Protein AF-A0A7S1YZE6-F1 (afdb_monomer)

InterPro domains:
  IPR002455 GPCR family 3, GABA-B receptor [PTHR10519] (31-215)
  IPR017978 GPCR family 3, C-terminal [PF00003] (74-213)
  IPR017978 GPCR family 3, C-terminal [PS50259] (141-210)

pLDDT: mean 80.58, std 13.12, range [42.47, 96.81]

Nearest PDB structures (foldseek):
  8ieq-assembly1_A  TM=9.133E-01  e=4.809E-05  Homo sapiens
  8ieq-assembly1_C  TM=8.800E-01  e=3.661E-05  Homo sapiens
  7ewl-assembly1_A  TM=5.871E-01  e=1.008E-02  Homo sapiens
  9dqj-assembly1_A  TM=5.306E-01  e=7.179E-02  Homo sapiens
  4py0-assembly1_A  TM=6.080E-01  e=6.718E-01  Homo sapiens

Solvent-accessible surface area (backbone atoms only — not comparable to full-atom values): 13036 Å² total; per-residue (Å²): 84,70,50,78,58,48,98,86,64,55,66,51,79,48,87,75,86,70,57,49,79,51,70,49,63,48,97,82,74,53,69,79,46,77,45,76,47,71,59,98,65,83,70,69,59,43,100,85,73,40,67,60,82,78,78,77,79,75,80,79,79,79,79,74,88,67,80,57,64,70,58,53,52,50,53,50,51,52,26,52,51,47,34,52,50,27,49,51,53,46,50,54,52,58,74,42,51,82,39,73,66,46,58,70,70,38,60,70,45,52,48,36,38,32,51,10,52,34,31,37,29,52,17,52,59,35,62,66,62,60,83,94,57,57,63,75,58,48,22,51,23,54,49,49,20,58,51,29,36,53,50,14,48,48,41,34,50,36,32,51,49,43,50,51,52,52,53,52,52,51,54,56,23,58,79,64,74,43,93,78,77,87,56,74,67,60,48,50,49,52,38,50,54,53,46,51,52,51,50,51,53,53,52,53,45,50,72,76,58,61,73,66,75,69,89,79,60,80,82,79,78,117

Organism: Trieres chinensis (NCBI:txid1514140)

Mean predicted aligned error: 14.15 Å

Structure (mmCIF, N/CA/C/O backbone):
data_AF-A0A7S1YZE6-F1
#
_entry.id   AF-A0A7S1YZE6-F1
#
loop_
_atom_site.group_PDB
_atom_site.id
_atom_site.type_symbol
_atom_site.label_atom_id
_atom_site.label_alt_id
_atom_site.label_comp_id
_atom_site.label_asym_id
_atom_site.label_entity_id
_atom_site.label_seq_id
_atom_site.pdbx_PDB_ins_code
_atom_site.Cartn_x
_atom_site.Cartn_y
_atom_site.Cartn_z
_atom_site.occupancy
_atom_site.B_iso_or_equiv
_atom_site.auth_seq_id
_atom_site.auth_comp_id
_atom_site.auth_asym_id
_atom_site.auth_atom_id
_atom_site.pdbx_PDB_model_num
ATOM 1 N N . VAL A 1 1 ? 17.050 0.935 -62.474 1.00 57.84 1 VAL A N 1
ATOM 2 C CA . VAL A 1 1 ? 17.332 2.297 -61.961 1.00 57.84 1 VAL A CA 1
ATOM 3 C C . VAL A 1 1 ? 16.103 3.165 -62.190 1.00 57.84 1 VAL A C 1
ATOM 5 O O . VAL A 1 1 ? 15.480 3.031 -63.240 1.00 57.84 1 VAL A O 1
ATOM 8 N N . ALA A 1 2 ? 15.723 3.998 -61.222 1.00 55.59 2 ALA A N 1
ATOM 9 C CA . ALA A 1 2 ? 14.687 5.015 -61.407 1.00 55.59 2 ALA A CA 1
ATOM 10 C C . ALA A 1 2 ? 15.357 6.356 -61.745 1.00 55.59 2 ALA A C 1
ATOM 12 O O . ALA A 1 2 ? 16.397 6.670 -61.166 1.00 55.59 2 ALA A O 1
ATOM 13 N N . THR A 1 3 ? 14.809 7.131 -62.679 1.00 60.16 3 THR A N 1
ATOM 14 C CA . THR A 1 3 ? 15.289 8.503 -62.921 1.00 60.16 3 THR A CA 1
ATOM 15 C C . TH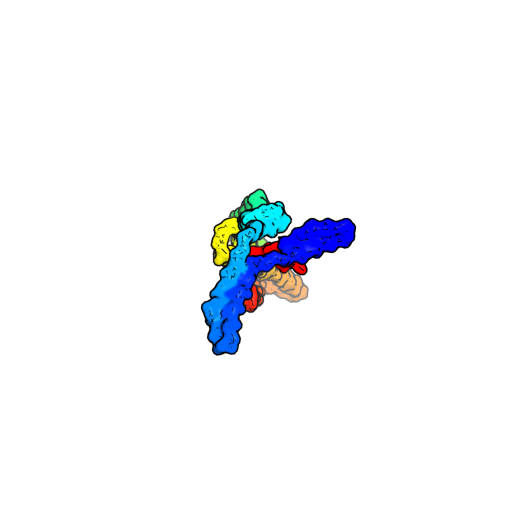R A 1 3 ? 14.829 9.440 -61.804 1.00 60.16 3 THR A C 1
ATOM 17 O O . THR A 1 3 ? 13.873 9.136 -61.088 1.00 60.16 3 THR A O 1
ATOM 20 N N . GLN A 1 4 ? 15.455 10.616 -61.682 1.00 60.69 4 GLN A N 1
ATOM 21 C CA . GLN A 1 4 ? 14.827 11.715 -60.941 1.00 60.69 4 GLN A CA 1
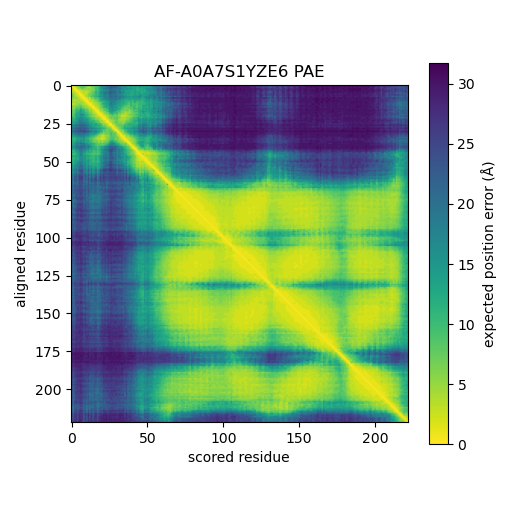ATOM 22 C C . GLN A 1 4 ? 13.442 12.040 -61.548 1.00 60.69 4 GLN A C 1
ATOM 24 O O . GLN A 1 4 ? 13.228 11.753 -62.735 1.00 60.69 4 GLN A O 1
ATOM 29 N N . PRO A 1 5 ? 12.497 12.587 -60.757 1.00 64.69 5 PRO A N 1
ATOM 30 C CA . PRO A 1 5 ? 11.187 12.972 -61.266 1.00 64.69 5 PRO A CA 1
ATOM 31 C C . PRO A 1 5 ? 11.312 14.054 -62.340 1.00 64.69 5 PRO A C 1
ATOM 33 O O . PRO A 1 5 ? 12.115 14.978 -62.197 1.00 64.69 5 PRO A O 1
ATOM 36 N N . ASP A 1 6 ? 10.494 13.961 -63.385 1.00 70.19 6 ASP A N 1
ATOM 37 C CA . ASP A 1 6 ? 10.300 15.071 -64.321 1.00 70.19 6 ASP A CA 1
ATOM 38 C C . ASP A 1 6 ? 9.565 16.239 -63.625 1.00 70.19 6 ASP A C 1
ATOM 40 O O . ASP A 1 6 ? 9.029 16.110 -62.523 1.00 70.19 6 ASP A O 1
ATOM 44 N N . THR A 1 7 ? 9.482 17.376 -64.303 1.00 71.00 7 THR A N 1
ATOM 45 C CA . THR A 1 7 ? 8.661 18.547 -63.970 1.00 71.00 7 THR A CA 1
ATOM 46 C C . THR A 1 7 ? 7.178 18.232 -63.716 1.00 71.00 7 THR A C 1
ATOM 48 O O . THR A 1 7 ? 6.540 18.940 -62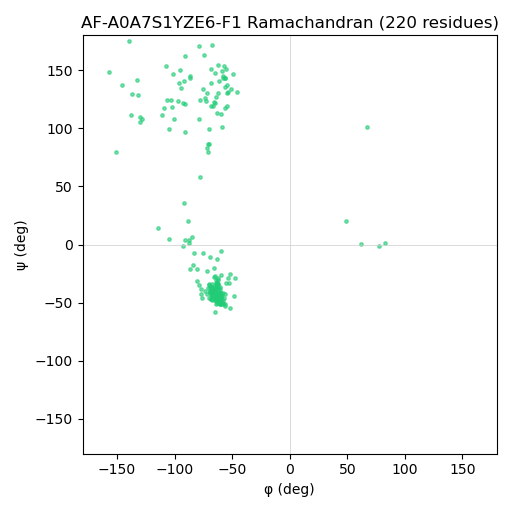.940 1.00 71.00 7 THR A O 1
ATOM 51 N N . GLU A 1 8 ? 6.641 17.144 -64.281 1.00 74.38 8 GLU A N 1
ATOM 52 C CA . GLU A 1 8 ? 5.289 16.623 -63.996 1.00 74.38 8 GLU A CA 1
ATOM 53 C C . GLU A 1 8 ? 5.230 15.648 -62.795 1.00 74.38 8 GLU A C 1
ATOM 55 O O . GLU A 1 8 ? 4.192 15.053 -62.512 1.00 74.38 8 GLU A O 1
ATOM 60 N N . GLY A 1 9 ? 6.342 15.435 -62.086 1.00 68.81 9 GLY A N 1
ATOM 61 C CA . GLY A 1 9 ? 6.442 14.550 -60.919 1.00 68.81 9 GLY A CA 1
ATOM 62 C C . GLY A 1 9 ? 6.517 13.049 -61.233 1.00 68.81 9 GLY A C 1
ATOM 63 O O . GLY A 1 9 ? 6.657 12.241 -60.314 1.00 68.81 9 GLY A O 1
ATOM 64 N N . MET A 1 10 ? 6.456 12.647 -62.506 1.00 56.81 10 MET A N 1
ATOM 65 C CA . MET A 1 10 ? 6.549 11.238 -62.897 1.00 56.81 10 MET A CA 1
ATOM 66 C C . MET A 1 10 ? 7.984 10.701 -62.815 1.00 56.81 10 MET A C 1
ATOM 68 O O . MET A 1 10 ? 8.932 11.312 -63.306 1.00 56.81 10 MET A O 1
ATOM 72 N N . VAL A 1 11 ? 8.127 9.510 -62.225 1.00 64.62 11 VAL A N 1
ATOM 73 C CA . VAL A 1 11 ? 9.390 8.767 -62.093 1.00 64.62 11 VAL A CA 1
ATOM 74 C C . VAL A 1 11 ? 9.420 7.634 -63.114 1.00 64.62 11 VAL A C 1
ATOM 76 O O . VAL A 1 11 ? 8.523 6.788 -63.134 1.00 64.62 11 VAL A O 1
ATOM 79 N N . ARG A 1 12 ? 10.459 7.586 -63.957 1.00 64.81 12 ARG A N 1
ATOM 80 C CA . ARG A 1 12 ? 10.597 6.557 -64.994 1.00 64.81 12 ARG A CA 1
ATOM 81 C C . ARG A 1 12 ? 11.509 5.431 -64.514 1.00 64.81 12 ARG A C 1
ATOM 83 O O . ARG A 1 12 ? 12.665 5.656 -64.156 1.00 64.81 12 ARG A O 1
ATOM 90 N N . PHE A 1 13 ? 10.998 4.204 -64.538 1.00 59.53 13 PHE A N 1
ATOM 91 C CA . PHE A 1 13 ? 11.754 3.007 -64.175 1.00 59.53 13 PHE A CA 1
ATOM 92 C C . PHE A 1 13 ? 12.386 2.385 -65.422 1.00 59.53 13 PHE A C 1
ATOM 94 O O . PHE A 1 13 ? 11.681 2.015 -66.357 1.00 59.53 13 PHE A O 1
ATOM 101 N N . SER A 1 14 ? 13.713 2.255 -65.419 1.00 60.06 14 SER A N 1
ATOM 102 C CA . SER A 1 14 ? 14.466 1.517 -66.434 1.00 60.06 14 SER A CA 1
ATOM 103 C C . SER A 1 14 ? 15.032 0.234 -65.824 1.00 60.06 14 SER A C 1
ATOM 105 O O . SER A 1 14 ? 15.825 0.280 -64.871 1.00 60.06 14 SER A O 1
ATOM 107 N N . SER A 1 15 ? 14.596 -0.915 -66.339 1.00 59.72 15 SER A N 1
ATOM 108 C CA . SER A 1 15 ? 15.172 -2.230 -66.053 1.00 59.72 15 SER A CA 1
ATOM 109 C C . SER A 1 15 ? 16.330 -2.515 -67.009 1.00 59.72 15 SER A C 1
ATOM 111 O O . SER A 1 15 ? 16.305 -2.137 -68.176 1.00 59.72 15 SER A O 1
ATOM 113 N N . VAL A 1 16 ? 17.365 -3.178 -66.498 1.00 60.31 16 VAL A N 1
ATOM 114 C CA . VAL A 1 16 ? 18.607 -3.457 -67.226 1.00 60.31 16 VAL A CA 1
ATOM 115 C C . VAL A 1 16 ? 18.892 -4.946 -67.053 1.00 60.31 16 VAL A C 1
ATOM 117 O O . VAL A 1 16 ? 19.248 -5.375 -65.960 1.00 60.31 16 VAL A O 1
ATOM 120 N N . GLU A 1 17 ? 18.664 -5.739 -68.102 1.00 61.22 17 GLU A N 1
ATOM 121 C CA . GLU A 1 17 ? 18.779 -7.209 -68.080 1.00 61.22 17 GLU A CA 1
ATOM 122 C C . GLU A 1 17 ? 20.164 -7.659 -67.585 1.00 61.22 17 GLU A C 1
ATOM 124 O O . GLU A 1 17 ? 21.177 -7.298 -68.171 1.00 61.22 17 GLU A O 1
ATOM 129 N N . THR A 1 18 ? 20.254 -8.410 -66.489 1.00 61.09 18 THR A N 1
ATOM 130 C CA . THR A 1 18 ? 21.559 -8.728 -65.875 1.00 61.09 18 THR A CA 1
ATOM 131 C C . THR A 1 18 ? 22.275 -9.925 -66.505 1.00 61.09 18 THR A C 1
ATOM 133 O O . THR A 1 18 ? 23.482 -10.069 -66.326 1.00 61.09 18 THR A O 1
ATOM 136 N N . ALA A 1 19 ? 21.564 -10.764 -67.259 1.00 61.56 19 ALA A N 1
ATOM 137 C CA . ALA A 1 19 ? 22.130 -11.832 -68.079 1.00 61.56 19 ALA A CA 1
ATOM 138 C C . ALA A 1 19 ? 21.162 -12.200 -69.210 1.00 61.56 19 ALA A C 1
ATOM 140 O O . ALA A 1 19 ? 19.944 -12.152 -69.020 1.00 61.56 19 ALA A O 1
ATOM 141 N N . SER A 1 20 ? 21.698 -12.628 -70.352 1.00 65.88 20 SER A N 1
ATOM 142 C CA . SER A 1 20 ? 20.931 -13.247 -71.437 1.00 65.88 20 SER A CA 1
ATOM 143 C C . SER A 1 20 ? 21.221 -14.751 -71.516 1.00 65.88 20 SER A C 1
ATOM 145 O O . SER A 1 20 ? 22.274 -15.230 -71.082 1.00 65.88 20 SER A O 1
ATOM 147 N N . PHE A 1 21 ? 20.265 -15.521 -72.039 1.00 63.84 21 PHE A N 1
ATOM 148 C CA . PHE A 1 21 ? 20.415 -16.960 -72.258 1.00 63.84 21 PHE A CA 1
ATOM 149 C C . PHE A 1 21 ? 20.468 -17.254 -73.753 1.00 63.84 21 PHE A C 1
ATOM 151 O O . PHE A 1 21 ? 19.458 -17.128 -74.444 1.00 63.84 21 PHE A O 1
ATOM 158 N N . GLU A 1 22 ? 21.631 -17.677 -74.241 1.00 70.12 22 GLU A N 1
ATOM 159 C CA . GLU A 1 22 ? 21.801 -18.088 -75.630 1.00 70.12 22 GLU A CA 1
ATOM 160 C C . GLU A 1 22 ? 21.826 -19.620 -75.715 1.00 70.12 22 GLU A C 1
ATOM 162 O O . GLU A 1 22 ? 22.668 -20.298 -75.115 1.00 70.12 22 GLU A O 1
ATOM 167 N N . GLY A 1 23 ? 20.849 -20.177 -76.431 1.00 65.62 23 GLY A N 1
ATOM 168 C CA . GLY A 1 23 ? 20.669 -21.614 -76.611 1.00 65.62 23 GLY A CA 1
ATOM 169 C C . GLY A 1 23 ? 20.545 -21.952 -78.088 1.00 65.62 23 GLY A C 1
ATOM 170 O O . GLY A 1 23 ? 19.516 -21.670 -78.698 1.00 65.62 23 GLY A O 1
ATOM 171 N N . TYR A 1 24 ? 21.579 -22.575 -78.651 1.00 60.88 24 TYR A N 1
ATOM 172 C CA . TYR A 1 24 ? 21.583 -23.023 -80.040 1.00 60.88 24 TYR A CA 1
ATOM 173 C C . TYR A 1 24 ? 21.143 -24.490 -80.130 1.00 60.88 24 TYR A C 1
ATOM 175 O O . TYR A 1 24 ? 21.575 -25.343 -79.346 1.00 60.88 24 TYR A O 1
ATOM 183 N N . VAL A 1 25 ? 20.252 -24.773 -81.080 1.00 63.94 25 VAL A N 1
ATOM 184 C CA . VAL A 1 25 ? 19.672 -26.098 -81.313 1.00 63.94 25 VAL A CA 1
ATOM 185 C C . VAL A 1 25 ? 19.810 -26.426 -82.792 1.00 63.94 25 VAL A C 1
ATOM 187 O O . VAL A 1 25 ? 19.136 -25.827 -83.629 1.00 63.94 25 VAL A O 1
ATOM 190 N N . ASP A 1 26 ? 20.677 -27.386 -83.105 1.00 59.16 26 ASP A N 1
ATOM 191 C CA . ASP A 1 26 ? 20.821 -27.910 -84.461 1.00 59.16 26 ASP A CA 1
ATOM 192 C C . ASP A 1 26 ? 19.522 -28.573 -84.948 1.00 59.16 26 ASP A C 1
ATOM 194 O O . ASP A 1 26 ? 18.739 -29.114 -84.162 1.00 59.16 26 ASP A O 1
ATOM 198 N N . GLY A 1 27 ? 19.324 -28.620 -86.271 1.00 61.88 27 GLY A N 1
ATOM 199 C CA . GLY A 1 27 ? 18.126 -29.188 -86.919 1.00 61.88 27 GLY A CA 1
ATOM 200 C C . GLY A 1 27 ? 17.839 -30.673 -86.624 1.00 61.88 27 GLY A C 1
ATOM 201 O O . GLY A 1 27 ? 16.793 -31.185 -87.007 1.00 61.88 27 GLY A O 1
ATOM 202 N N . ASN A 1 28 ? 18.738 -31.347 -85.905 1.00 66.31 28 ASN A N 1
ATOM 203 C CA . ASN A 1 28 ? 18.592 -32.690 -85.340 1.00 66.31 28 ASN A CA 1
ATOM 204 C C . ASN A 1 28 ? 17.872 -32.706 -83.963 1.00 66.31 28 ASN A C 1
ATOM 206 O O . ASN A 1 28 ? 17.835 -33.733 -83.294 1.00 66.31 28 ASN A O 1
ATOM 210 N N . GLN A 1 29 ? 17.353 -31.564 -83.487 1.00 59.66 29 GLN A N 1
ATOM 211 C CA . GLN A 1 29 ? 16.743 -31.358 -82.155 1.00 59.66 29 GLN A CA 1
ATOM 212 C C . GLN A 1 29 ? 17.683 -31.583 -80.949 1.00 59.66 29 GLN A C 1
ATOM 214 O O . GLN A 1 29 ? 17.296 -31.378 -79.797 1.00 59.66 29 GLN A O 1
ATOM 219 N N . THR A 1 30 ? 18.947 -31.932 -81.185 1.00 59.94 30 THR A N 1
ATOM 220 C CA . THR A 1 30 ? 19.997 -32.003 -80.166 1.00 59.94 30 THR A CA 1
ATOM 221 C C . THR A 1 30 ? 20.521 -30.603 -79.847 1.00 59.94 30 THR A C 1
ATOM 223 O O . THR A 1 30 ? 21.233 -30.010 -80.652 1.00 59.94 30 THR A O 1
ATOM 226 N N . ALA A 1 31 ? 20.181 -30.074 -78.668 1.00 57.84 31 ALA A N 1
ATOM 227 C CA . ALA A 1 31 ? 20.667 -28.777 -78.190 1.00 57.84 31 ALA A CA 1
ATOM 228 C C . ALA A 1 31 ? 22.169 -28.840 -77.849 1.00 57.84 31 ALA A C 1
ATOM 230 O O . ALA A 1 31 ? 22.546 -29.328 -76.783 1.00 57.84 31 ALA A O 1
ATOM 231 N N . THR A 1 32 ? 23.009 -28.363 -78.766 1.00 60.06 32 THR A N 1
ATOM 232 C CA . THR A 1 32 ? 24.475 -28.512 -78.762 1.00 60.06 32 THR A CA 1
ATOM 233 C C . THR A 1 32 ? 25.211 -27.440 -77.959 1.00 60.06 32 THR A C 1
ATOM 235 O O . THR A 1 32 ? 26.330 -27.689 -77.515 1.00 60.06 32 THR A O 1
ATOM 238 N N . SER A 1 33 ? 24.595 -26.280 -77.701 1.00 61.62 33 SER A N 1
ATOM 239 C CA . SER A 1 33 ? 25.142 -25.273 -76.783 1.00 61.62 33 SER A CA 1
ATOM 240 C C . SER A 1 33 ? 24.045 -24.535 -76.016 1.00 61.62 33 SER A C 1
ATOM 242 O O . SER A 1 33 ? 23.020 -24.147 -76.577 1.00 61.62 33 SER A O 1
ATOM 244 N N . ARG A 1 34 ? 24.272 -24.328 -74.716 1.00 68.88 34 ARG A N 1
ATOM 245 C CA . ARG A 1 34 ? 23.447 -23.508 -73.817 1.00 68.88 34 ARG A CA 1
ATOM 246 C C . ARG A 1 34 ? 24.390 -22.695 -72.942 1.00 68.88 34 ARG A C 1
ATOM 248 O O . ARG A 1 34 ? 25.075 -23.281 -72.102 1.00 68.88 34 ARG A O 1
ATOM 255 N N . ARG A 1 35 ? 24.440 -21.375 -73.116 1.00 66.31 35 ARG A N 1
ATOM 256 C CA . ARG A 1 35 ? 25.317 -20.505 -72.326 1.00 66.31 35 ARG A CA 1
ATOM 257 C C . ARG A 1 35 ? 24.554 -19.298 -71.798 1.00 66.31 35 ARG A C 1
ATOM 259 O O . ARG A 1 35 ? 23.916 -18.569 -72.550 1.00 66.31 35 ARG A O 1
ATOM 266 N N . TRP A 1 36 ? 24.669 -19.074 -70.494 1.00 64.06 36 TRP A N 1
ATOM 267 C CA . TRP A 1 36 ? 24.361 -17.776 -69.908 1.00 64.06 36 TRP A CA 1
ATOM 268 C C . TRP A 1 36 ? 25.482 -16.810 -70.275 1.00 64.06 36 TRP A C 1
ATOM 270 O O . TRP A 1 36 ? 26.656 -17.108 -70.044 1.00 64.06 36 TRP A O 1
ATOM 280 N N . ILE A 1 37 ? 25.123 -15.675 -70.864 1.00 68.06 37 ILE A N 1
ATOM 281 C CA . ILE A 1 37 ? 26.044 -14.575 -71.116 1.00 68.06 37 ILE A CA 1
ATOM 282 C C . ILE A 1 37 ? 25.721 -13.507 -70.076 1.00 68.06 37 ILE A C 1
ATOM 284 O O . ILE A 1 37 ? 24.744 -12.765 -70.189 1.00 68.06 37 ILE A O 1
ATOM 288 N N . THR A 1 38 ? 26.526 -13.483 -69.016 1.00 63.66 38 THR A N 1
ATOM 289 C CA . THR A 1 38 ? 26.567 -12.356 -68.086 1.00 63.66 38 THR A CA 1
ATOM 290 C C . THR A 1 38 ? 27.262 -11.211 -68.801 1.00 63.66 38 THR A C 1
ATOM 292 O O . THR A 1 38 ? 28.381 -11.378 -69.284 1.00 63.66 38 THR A O 1
ATOM 295 N N . GLU A 1 39 ? 26.600 -10.068 -68.893 1.00 63.22 39 GLU A N 1
ATOM 296 C CA . GLU A 1 39 ? 27.183 -8.888 -69.519 1.00 63.22 39 GLU A CA 1
ATOM 297 C C . GLU A 1 39 ? 27.894 -8.027 -68.469 1.00 63.22 39 GLU A C 1
ATOM 299 O O . GLU A 1 39 ? 27.388 -7.876 -67.354 1.00 63.22 39 GLU A O 1
ATOM 304 N N . ASP A 1 40 ? 29.052 -7.455 -68.817 1.00 56.88 40 ASP A N 1
ATOM 305 C CA . ASP A 1 40 ? 29.812 -6.546 -67.947 1.00 56.88 40 ASP A CA 1
ATOM 306 C C . ASP A 1 40 ? 29.077 -5.200 -67.827 1.00 56.88 40 ASP A C 1
ATOM 308 O O . ASP A 1 40 ? 29.359 -4.220 -68.519 1.00 56.88 40 ASP A O 1
ATOM 312 N N . ARG A 1 41 ? 28.057 -5.176 -66.965 1.00 58.00 41 ARG A N 1
ATOM 313 C CA . ARG A 1 41 ? 27.180 -4.021 -66.748 1.00 58.00 41 ARG A CA 1
ATOM 314 C C . ARG A 1 41 ? 27.653 -3.178 -65.555 1.00 58.00 41 ARG A C 1
ATOM 316 O O . ARG A 1 41 ? 28.229 -3.721 -64.610 1.00 58.00 41 ARG A O 1
ATOM 323 N N . PRO A 1 42 ? 27.412 -1.850 -65.566 1.00 59.00 42 PRO A N 1
ATOM 324 C CA . PRO A 1 42 ? 27.722 -0.994 -64.425 1.00 59.00 42 PRO A CA 1
ATOM 325 C C . PRO A 1 42 ? 27.028 -1.504 -63.157 1.00 59.00 42 PRO A C 1
ATOM 327 O O . PRO A 1 42 ? 25.896 -1.992 -63.204 1.00 59.00 42 PRO A O 1
ATOM 330 N N . SER A 1 43 ? 27.720 -1.387 -62.023 1.00 62.84 43 SER A N 1
ATOM 331 C CA . SER A 1 43 ? 27.258 -1.895 -60.732 1.00 62.84 43 SER A CA 1
ATOM 332 C C . SER A 1 43 ? 25.921 -1.282 -60.304 1.00 62.84 43 SER A C 1
ATOM 334 O O . SER A 1 43 ? 25.591 -0.149 -60.654 1.00 62.84 43 SER A O 1
ATOM 336 N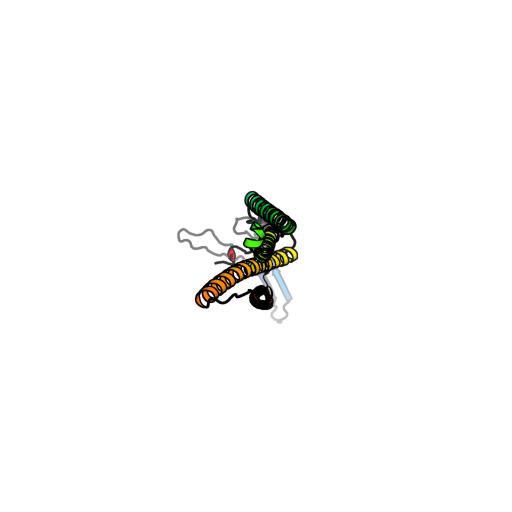 N . PHE A 1 44 ? 25.131 -2.059 -59.555 1.00 66.31 44 PHE A N 1
ATOM 337 C CA . PHE A 1 44 ? 23.783 -1.677 -59.135 1.00 66.31 44 PHE A CA 1
ATOM 338 C C . PHE A 1 44 ? 23.799 -0.347 -58.369 1.00 66.31 44 PHE A C 1
ATOM 340 O O . PHE A 1 44 ? 24.409 -0.251 -57.306 1.00 66.31 44 PHE A O 1
ATOM 347 N N . ILE A 1 45 ? 23.119 0.662 -58.919 1.00 72.19 45 ILE A N 1
ATOM 348 C CA . ILE A 1 45 ? 23.040 2.006 -58.341 1.00 72.19 45 ILE A CA 1
ATOM 349 C C . ILE A 1 45 ? 21.813 2.088 -57.426 1.00 72.19 45 ILE A C 1
ATOM 351 O O . ILE A 1 45 ? 20.681 1.889 -57.880 1.00 72.19 45 ILE A O 1
ATOM 355 N N . TYR A 1 46 ? 22.047 2.388 -56.150 1.00 73.56 46 TYR A N 1
ATOM 356 C CA . TYR A 1 46 ? 21.022 2.598 -55.129 1.00 73.56 46 TYR A CA 1
ATOM 357 C C . TYR A 1 46 ? 20.393 3.999 -55.242 1.00 73.56 46 TYR A C 1
ATOM 359 O O . TYR A 1 46 ? 20.849 4.856 -56.000 1.00 73.56 46 TYR A O 1
ATOM 367 N N . SER A 1 47 ? 19.317 4.251 -54.490 1.00 74.50 47 SER A N 1
ATOM 368 C CA . SER A 1 47 ? 18.547 5.508 -54.553 1.00 74.50 47 SER A CA 1
ATOM 369 C C . SER A 1 47 ? 19.327 6.770 -54.149 1.00 74.50 47 SER A C 1
ATOM 371 O O . SER A 1 47 ? 18.841 7.874 -54.378 1.00 74.50 47 SER A O 1
ATOM 373 N N . ASP A 1 48 ? 20.511 6.622 -53.551 1.00 71.25 48 ASP A N 1
ATOM 374 C CA . ASP A 1 48 ? 21.439 7.704 -53.200 1.00 71.25 48 ASP A CA 1
ATOM 375 C C . ASP A 1 48 ? 22.489 7.993 -54.296 1.00 71.25 48 ASP A C 1
ATOM 377 O O . ASP A 1 48 ? 23.315 8.891 -54.143 1.00 71.25 48 ASP A O 1
ATOM 381 N N . GLY A 1 49 ? 22.462 7.246 -55.406 1.00 74.00 49 GLY A N 1
ATOM 382 C CA . GLY A 1 49 ? 23.436 7.342 -56.493 1.00 74.00 49 GLY A CA 1
ATOM 383 C C . GLY A 1 49 ? 24.730 6.554 -56.262 1.00 74.00 49 GLY A C 1
ATOM 384 O O . GLY A 1 49 ? 25.612 6.592 -57.120 1.00 74.00 49 GLY A O 1
ATOM 385 N N . THR A 1 50 ? 24.868 5.832 -55.145 1.00 75.62 50 THR A N 1
ATOM 386 C CA . THR A 1 50 ? 26.050 5.007 -54.861 1.00 75.62 50 THR A CA 1
ATOM 387 C C . THR A 1 50 ? 25.886 3.573 -55.370 1.00 75.62 50 THR A C 1
ATOM 389 O O . THR A 1 50 ? 24.785 3.112 -55.667 1.00 75.62 50 THR A O 1
ATOM 392 N N . THR A 1 51 ? 27.002 2.853 -55.490 1.00 76.38 51 THR A N 1
ATOM 393 C CA . THR A 1 51 ? 27.058 1.443 -55.924 1.00 76.38 51 THR A CA 1
ATOM 394 C C . THR A 1 51 ? 27.314 0.465 -54.772 1.00 76.38 51 THR A C 1
ATOM 396 O O . THR A 1 51 ? 27.461 -0.739 -54.987 1.00 76.38 51 THR A O 1
ATOM 399 N N . PHE A 1 52 ? 27.358 0.975 -53.540 1.00 74.81 52 PHE A N 1
ATOM 400 C CA . PHE A 1 52 ? 27.488 0.195 -52.312 1.00 74.81 52 PHE A CA 1
ATOM 401 C C . PHE A 1 52 ? 26.115 0.083 -51.646 1.00 74.81 52 PHE A C 1
ATOM 403 O O . PHE A 1 52 ? 25.339 1.032 -51.735 1.00 74.81 52 PHE A O 1
ATOM 410 N N . PRO A 1 53 ? 25.793 -1.031 -50.961 1.00 78.06 53 PRO A N 1
ATOM 411 C CA . PRO A 1 53 ? 24.567 -1.089 -50.178 1.00 78.06 53 PRO A CA 1
ATOM 412 C C . PRO A 1 53 ? 24.549 0.061 -49.157 1.00 78.06 53 PRO A C 1
ATOM 414 O O . PRO A 1 53 ? 25.577 0.305 -48.510 1.00 78.06 53 PRO A O 1
ATOM 417 N N . PRO A 1 54 ? 23.415 0.770 -48.995 1.00 75.88 54 PRO A N 1
ATOM 418 C CA . PRO A 1 54 ? 23.284 1.767 -47.946 1.00 75.88 54 PRO A CA 1
ATOM 419 C C . PRO A 1 54 ? 23.536 1.089 -46.600 1.00 75.88 54 PRO A C 1
ATOM 421 O O . PRO A 1 54 ? 23.174 -0.071 -46.398 1.00 75.88 54 PRO A O 1
ATOM 424 N N . ARG A 1 55 ? 24.187 1.811 -45.685 1.00 75.25 55 ARG A N 1
ATOM 425 C CA . ARG A 1 55 ? 24.484 1.285 -44.347 1.00 75.25 55 ARG A CA 1
ATOM 426 C C . ARG A 1 55 ? 23.188 0.882 -43.650 1.00 75.25 55 ARG A C 1
ATOM 428 O O . ARG A 1 55 ? 22.179 1.577 -43.792 1.00 75.25 55 ARG A O 1
ATOM 435 N N . ASP A 1 56 ? 23.259 -0.188 -42.863 1.00 77.38 56 ASP A N 1
ATOM 436 C CA . ASP A 1 56 ? 22.184 -0.570 -41.950 1.00 77.38 56 ASP A CA 1
ATOM 437 C C . ASP A 1 56 ? 21.740 0.639 -41.118 1.00 77.38 56 ASP A C 1
ATOM 439 O O . ASP A 1 56 ? 22.550 1.516 -40.785 1.00 77.38 56 ASP A O 1
ATOM 443 N N . LEU A 1 57 ? 20.445 0.695 -40.794 1.00 75.50 57 LEU A N 1
ATOM 444 C CA . LEU A 1 57 ? 19.897 1.788 -39.997 1.00 75.50 57 LEU A CA 1
ATOM 445 C C . LEU A 1 57 ? 20.691 1.901 -38.683 1.00 75.50 57 LEU A C 1
ATOM 447 O O . LEU A 1 57 ? 20.986 0.872 -38.066 1.00 75.50 57 LEU A O 1
ATOM 451 N N . PRO A 1 58 ? 21.031 3.124 -38.229 1.00 76.94 58 PRO A N 1
ATOM 452 C CA . PRO A 1 58 ? 21.666 3.289 -36.930 1.00 76.94 58 PRO A CA 1
ATOM 453 C C . PRO A 1 58 ? 20.771 2.663 -35.849 1.00 76.94 58 PRO A C 1
ATOM 455 O O . PRO A 1 58 ? 19.542 2.759 -35.961 1.00 76.94 58 PRO A O 1
ATOM 458 N N . PRO A 1 59 ? 21.351 2.027 -34.814 1.00 76.06 59 PRO A N 1
ATOM 459 C CA . PRO A 1 59 ? 20.565 1.436 -33.740 1.00 76.06 59 PRO A CA 1
ATOM 460 C C . PRO A 1 59 ? 19.644 2.502 -33.146 1.00 76.06 59 PRO A C 1
ATOM 462 O O . PRO A 1 59 ? 20.076 3.618 -32.853 1.00 76.06 59 PRO A O 1
ATOM 465 N N . THR A 1 60 ? 18.362 2.173 -33.009 1.00 72.31 60 THR A N 1
ATOM 466 C CA . THR A 1 60 ? 17.352 3.107 -32.512 1.00 72.31 60 THR A CA 1
ATOM 467 C C . THR A 1 60 ? 17.677 3.512 -31.080 1.00 72.31 60 THR A C 1
ATOM 469 O O . THR A 1 60 ? 17.603 2.685 -30.174 1.00 72.31 60 THR A O 1
ATOM 472 N N . GLU A 1 61 ? 18.017 4.786 -30.879 1.00 72.25 61 GLU A N 1
ATOM 473 C CA . GLU A 1 61 ? 18.230 5.385 -29.559 1.00 72.25 61 GLU A CA 1
ATOM 474 C C . GLU A 1 61 ? 16.951 5.256 -2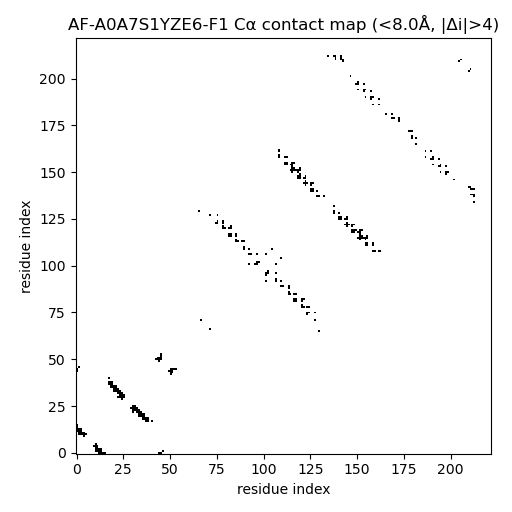8.713 1.00 72.25 61 GLU A C 1
ATOM 476 O O . GLU A 1 61 ? 15.987 6.011 -28.882 1.00 72.25 61 GLU A O 1
ATOM 481 N N . GLU A 1 62 ? 16.925 4.278 -27.803 1.00 68.75 62 GLU A N 1
ATOM 482 C CA . GLU A 1 62 ? 15.786 4.019 -26.922 1.00 68.75 62 GLU A CA 1
ATOM 483 C C . GLU A 1 62 ? 15.640 5.136 -25.882 1.00 68.75 62 GLU A C 1
ATOM 485 O O . GLU A 1 62 ? 16.136 5.058 -24.757 1.00 68.75 62 GLU A O 1
ATOM 490 N N . LYS A 1 63 ? 14.934 6.209 -26.250 1.00 71.88 63 LYS A N 1
ATOM 491 C CA . LYS A 1 63 ? 14.645 7.323 -25.345 1.00 71.88 63 LYS A CA 1
ATOM 492 C C . LYS A 1 63 ? 13.612 6.918 -24.288 1.00 71.88 63 LYS A C 1
ATOM 494 O O . LYS A 1 63 ? 12.419 7.197 -24.415 1.00 71.88 63 LYS A O 1
ATOM 499 N N . LEU A 1 64 ? 14.090 6.276 -23.224 1.00 72.62 64 LEU A N 1
ATOM 500 C CA . LEU A 1 64 ? 13.284 5.855 -22.080 1.00 72.62 64 LEU A CA 1
ATOM 501 C C . LEU A 1 64 ? 12.618 7.068 -21.405 1.00 72.62 64 LEU A C 1
ATOM 503 O O . LEU A 1 64 ? 13.281 7.895 -20.776 1.00 72.62 64 LEU A O 1
ATOM 507 N N . ASN A 1 65 ? 11.288 7.158 -21.497 1.00 80.12 65 ASN A N 1
ATOM 508 C CA . ASN A 1 65 ? 10.478 8.200 -20.853 1.00 80.12 65 ASN A CA 1
ATOM 509 C C . ASN A 1 65 ? 10.273 7.906 -19.350 1.00 80.12 65 ASN A C 1
ATOM 511 O O . ASN A 1 65 ? 9.149 7.742 -18.875 1.00 80.12 65 ASN A O 1
ATOM 515 N N . LEU A 1 66 ? 11.380 7.795 -18.612 1.00 82.69 66 LEU A N 1
ATOM 516 C CA . LEU A 1 66 ? 11.414 7.517 -17.174 1.00 82.69 66 LEU A CA 1
ATOM 517 C C . LEU A 1 66 ? 10.855 8.689 -16.352 1.00 82.69 66 LEU A C 1
ATOM 519 O O . LEU A 1 66 ? 10.995 9.859 -16.717 1.00 82.69 66 LEU A O 1
ATOM 523 N N . VAL A 1 67 ? 10.279 8.384 -15.186 1.00 84.00 67 VAL A N 1
ATOM 524 C CA . VAL A 1 67 ? 9.850 9.410 -14.226 1.00 84.00 67 VAL A CA 1
ATOM 525 C C . VAL A 1 67 ? 11.085 10.118 -13.669 1.00 84.00 67 VAL A C 1
ATOM 527 O O . VAL A 1 67 ? 11.928 9.493 -13.025 1.00 84.00 67 VAL A O 1
ATOM 530 N N . GLY A 1 68 ? 11.172 11.433 -13.890 1.00 87.44 68 GLY A N 1
ATOM 531 C CA . GLY A 1 68 ? 12.326 12.244 -13.499 1.00 87.44 68 GLY A CA 1
ATOM 532 C C . GLY A 1 68 ? 12.695 12.093 -12.019 1.00 87.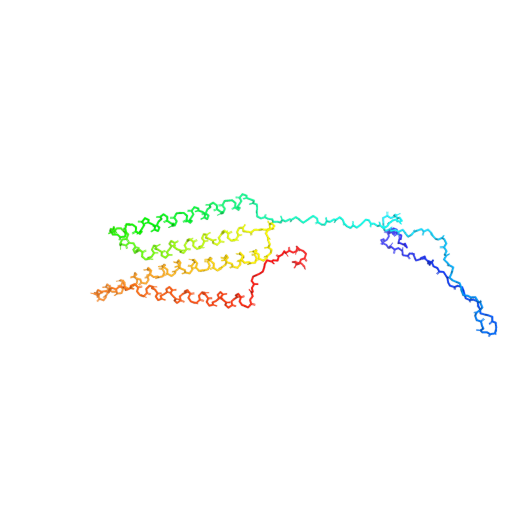44 68 GLY A C 1
ATOM 533 O O . GLY A 1 68 ? 11.846 12.228 -11.134 1.00 87.44 68 GLY A O 1
ATOM 534 N N . THR A 1 69 ? 13.982 11.857 -11.751 1.00 88.75 69 THR A N 1
ATOM 535 C CA . THR A 1 69 ? 14.519 11.403 -10.455 1.00 88.75 69 THR A CA 1
ATOM 536 C C . THR A 1 69 ? 14.096 12.263 -9.262 1.00 88.75 69 THR A C 1
ATOM 538 O O . THR A 1 69 ? 13.885 11.733 -8.176 1.00 88.75 69 THR A O 1
ATOM 541 N N . GLY A 1 70 ? 13.915 13.576 -9.448 1.00 91.88 70 GLY A N 1
ATOM 542 C CA . GLY A 1 70 ? 13.441 14.478 -8.390 1.00 91.88 70 GLY A CA 1
ATOM 543 C C . GLY A 1 70 ? 12.014 14.182 -7.908 1.00 91.88 70 GLY A C 1
ATOM 544 O O . GLY A 1 70 ? 11.751 14.263 -6.711 1.00 91.88 70 GLY A O 1
ATOM 545 N N . ILE A 1 71 ? 11.106 13.781 -8.807 1.00 92.00 71 ILE A N 1
ATOM 546 C CA . ILE A 1 71 ? 9.722 13.416 -8.456 1.00 92.00 71 ILE A CA 1
ATOM 547 C C . ILE A 1 71 ? 9.708 12.077 -7.711 1.00 92.00 71 ILE A C 1
ATOM 549 O O . ILE A 1 71 ? 9.034 11.955 -6.690 1.00 92.00 71 ILE A O 1
ATOM 553 N N . LEU A 1 72 ? 10.497 11.103 -8.175 1.00 91.62 72 LEU A N 1
ATOM 554 C CA . LEU A 1 72 ? 10.651 9.799 -7.522 1.00 91.62 72 LEU A CA 1
ATOM 555 C C . LEU A 1 72 ? 11.306 9.918 -6.136 1.00 91.62 72 LEU A C 1
ATOM 557 O O . LEU A 1 72 ? 10.862 9.290 -5.178 1.00 91.62 72 LEU A O 1
ATOM 561 N N . ALA A 1 73 ? 12.332 10.759 -5.990 1.00 93.56 73 ALA A N 1
ATOM 562 C CA . ALA A 1 73 ? 12.939 11.031 -4.691 1.00 93.56 73 ALA A CA 1
ATOM 563 C C . ALA A 1 73 ? 11.932 11.695 -3.735 1.00 93.56 73 ALA A C 1
ATOM 565 O O . ALA A 1 73 ? 11.816 11.284 -2.581 1.00 93.56 73 ALA A O 1
ATOM 566 N N . ALA A 1 74 ? 11.153 12.671 -4.216 1.00 94.81 74 ALA A N 1
ATOM 567 C CA . ALA A 1 74 ? 10.119 13.325 -3.419 1.00 94.81 74 ALA A CA 1
ATOM 568 C C . ALA A 1 74 ? 9.000 12.357 -2.989 1.00 94.81 74 ALA A C 1
ATOM 570 O O . ALA A 1 74 ? 8.609 12.366 -1.821 1.00 94.81 74 ALA A O 1
ATOM 571 N N . SER A 1 75 ? 8.509 11.490 -3.885 1.00 93.50 75 SER A N 1
ATOM 572 C CA . SER A 1 75 ? 7.462 10.513 -3.550 1.00 93.50 75 SER A CA 1
ATOM 573 C C . SER A 1 75 ? 7.948 9.475 -2.533 1.00 93.50 75 SER A C 1
ATOM 575 O O . SER A 1 75 ? 7.227 9.186 -1.576 1.00 93.50 75 SER A O 1
ATOM 577 N N . LEU A 1 76 ? 9.183 8.978 -2.665 1.00 94.69 76 LEU A N 1
ATOM 578 C CA . LEU A 1 76 ? 9.789 8.048 -1.708 1.00 94.69 76 LEU A CA 1
ATOM 579 C C . LEU A 1 76 ? 10.060 8.694 -0.341 1.00 94.69 76 LEU A C 1
ATOM 581 O O . LEU A 1 76 ? 9.816 8.059 0.684 1.00 94.69 76 LEU A O 1
ATOM 585 N N . VAL A 1 77 ? 10.493 9.959 -0.292 1.00 96.75 77 VAL A N 1
ATOM 586 C CA . VAL A 1 77 ? 10.654 10.701 0.974 1.00 96.75 77 VAL A CA 1
ATOM 587 C C . VAL A 1 77 ? 9.303 10.903 1.672 1.00 96.75 77 VAL A C 1
ATOM 589 O O . VAL A 1 77 ? 9.203 10.692 2.881 1.00 96.75 77 VAL A O 1
ATOM 592 N N . LEU A 1 78 ? 8.242 11.238 0.930 1.00 95.25 78 LEU A N 1
ATOM 593 C CA . LEU A 1 78 ? 6.887 11.368 1.479 1.00 95.25 78 LEU A CA 1
ATOM 594 C C . LEU A 1 78 ? 6.307 10.015 1.938 1.00 95.25 78 LEU A C 1
ATOM 596 O O . LEU A 1 78 ? 5.662 9.949 2.989 1.00 95.25 78 LEU A O 1
ATOM 600 N N . ALA A 1 79 ? 6.577 8.925 1.214 1.00 95.62 79 ALA A N 1
ATOM 601 C CA . ALA A 1 79 ? 6.219 7.568 1.630 1.00 95.62 79 ALA A CA 1
ATOM 602 C C . ALA A 1 79 ? 6.952 7.166 2.924 1.00 95.62 79 ALA A C 1
ATOM 604 O O . ALA A 1 79 ? 6.317 6.758 3.895 1.00 95.62 79 ALA A O 1
ATOM 605 N N . GLY A 1 80 ? 8.271 7.374 2.996 1.00 96.44 80 GLY A N 1
ATOM 606 C CA . GLY A 1 80 ? 9.065 7.108 4.198 1.00 96.44 80 GLY A CA 1
ATOM 607 C C . GLY A 1 80 ? 8.598 7.921 5.410 1.00 96.44 80 GLY A C 1
ATOM 608 O O . GLY A 1 80 ? 8.412 7.366 6.495 1.00 96.44 80 GLY A O 1
ATOM 609 N N . LEU A 1 81 ? 8.320 9.217 5.222 1.00 96.81 81 LEU A N 1
ATOM 610 C CA . LEU A 1 81 ? 7.803 10.100 6.270 1.00 96.81 81 LEU A CA 1
ATOM 611 C C . LEU A 1 81 ? 6.422 9.656 6.774 1.00 96.81 81 LEU A C 1
ATOM 613 O O . LEU A 1 81 ? 6.187 9.641 7.982 1.00 96.81 81 LEU A O 1
ATOM 617 N N . THR A 1 82 ? 5.512 9.264 5.877 1.00 95.81 82 THR A N 1
ATOM 618 C CA . THR A 1 82 ? 4.170 8.793 6.264 1.00 95.81 82 THR A CA 1
ATOM 619 C C . THR A 1 82 ? 4.204 7.421 6.940 1.00 95.81 82 THR A C 1
ATOM 621 O O . THR A 1 82 ? 3.508 7.232 7.942 1.00 95.81 82 THR A O 1
ATOM 624 N N . MET A 1 83 ? 5.069 6.497 6.504 1.00 96.06 83 MET A N 1
ATOM 625 C CA . MET A 1 83 ? 5.325 5.233 7.211 1.00 96.06 83 MET A CA 1
ATOM 626 C C . MET A 1 83 ? 5.871 5.491 8.621 1.00 96.06 83 MET A C 1
ATOM 628 O O . MET A 1 83 ? 5.292 5.008 9.596 1.00 96.06 83 MET A O 1
ATOM 632 N N . PHE A 1 84 ? 6.920 6.308 8.756 1.00 96.81 84 PHE A N 1
ATOM 633 C CA . PHE A 1 84 ? 7.536 6.638 10.045 1.00 96.81 84 PHE A CA 1
ATOM 634 C C . PHE A 1 84 ? 6.557 7.333 11.002 1.00 96.81 84 PHE A C 1
ATOM 636 O O . PHE A 1 84 ? 6.409 6.916 12.153 1.00 96.81 84 PHE A O 1
ATOM 643 N N . ALA A 1 85 ? 5.804 8.323 10.513 1.00 95.94 85 ALA A N 1
ATOM 644 C CA . ALA A 1 85 ? 4.752 8.977 11.284 1.00 95.94 85 ALA A CA 1
ATOM 645 C C . ALA A 1 85 ? 3.665 7.984 11.728 1.00 95.94 85 ALA A C 1
ATOM 647 O O . ALA A 1 85 ? 3.260 8.005 12.891 1.00 95.94 85 ALA A O 1
ATOM 648 N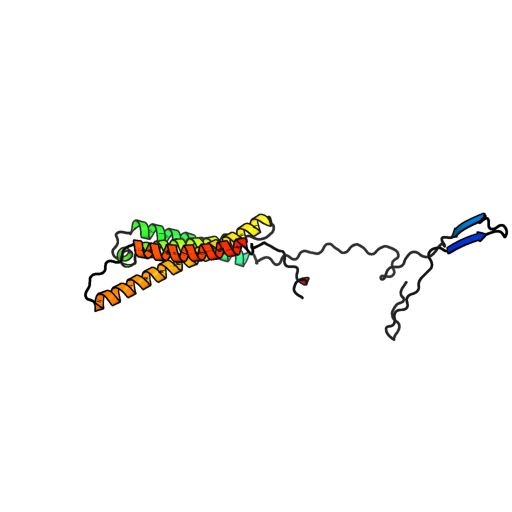 N . SER A 1 86 ? 3.215 7.081 10.846 1.00 95.81 86 SER A N 1
ATOM 649 C CA . SER A 1 86 ? 2.205 6.076 11.204 1.00 95.81 86 SER A CA 1
ATOM 650 C C . SER A 1 86 ? 2.682 5.149 12.329 1.00 95.81 86 SER A C 1
ATOM 652 O O . SER A 1 86 ? 1.906 4.868 13.241 1.00 95.81 86 SER A O 1
ATOM 654 N N . LEU A 1 87 ? 3.964 4.756 12.333 1.00 95.44 87 LEU A N 1
ATOM 655 C CA . LEU A 1 87 ? 4.573 3.944 13.390 1.00 95.44 87 LEU A CA 1
ATOM 656 C C . LEU A 1 87 ? 4.694 4.712 14.714 1.00 95.44 87 LEU A C 1
ATOM 658 O O . LEU A 1 87 ? 4.336 4.165 15.758 1.00 95.44 87 LEU A O 1
ATOM 662 N N . ILE A 1 88 ? 5.113 5.984 14.689 1.00 95.88 88 ILE A N 1
ATOM 663 C CA . ILE A 1 88 ? 5.139 6.846 15.885 1.00 95.88 88 ILE A CA 1
ATOM 664 C C . ILE A 1 88 ? 3.740 6.953 16.497 1.00 95.88 88 ILE A C 1
ATOM 666 O O . ILE A 1 88 ? 3.573 6.707 17.693 1.00 95.88 88 ILE A O 1
ATOM 670 N N . TRP A 1 89 ? 2.720 7.267 15.691 1.00 92.88 89 TRP A N 1
ATOM 671 C CA . TRP A 1 89 ? 1.343 7.376 16.175 1.00 92.88 89 TRP A CA 1
ATOM 672 C C . TRP A 1 89 ? 0.805 6.037 16.692 1.00 92.88 89 TRP A C 1
ATOM 674 O O . TRP A 1 89 ? 0.155 6.020 17.739 1.00 92.88 89 TRP A O 1
ATOM 684 N N . LEU A 1 90 ? 1.125 4.917 16.034 1.00 93.69 90 LEU A N 1
ATOM 685 C CA . LEU A 1 90 ? 0.758 3.567 16.470 1.00 93.69 90 LEU A CA 1
ATOM 686 C C . LEU A 1 90 ? 1.358 3.232 17.848 1.00 93.69 90 LEU A C 1
ATOM 688 O O . LEU A 1 90 ? 0.628 2.817 18.752 1.00 93.69 90 LEU A O 1
ATOM 692 N N . VAL A 1 91 ? 2.666 3.447 18.028 1.00 94.06 91 VAL A N 1
ATOM 693 C CA . VAL A 1 91 ? 3.404 3.157 19.271 1.00 94.06 91 VAL A CA 1
ATOM 694 C C . VAL A 1 91 ? 2.985 4.102 20.396 1.00 94.06 91 VAL A C 1
ATOM 696 O O . VAL A 1 91 ? 2.656 3.642 21.492 1.00 94.06 91 VAL A O 1
ATOM 699 N N . TRP A 1 92 ? 2.901 5.409 20.134 1.00 93.19 92 TRP A N 1
ATOM 700 C CA . TRP A 1 92 ? 2.440 6.395 21.114 1.00 93.19 92 TRP A CA 1
ATOM 701 C C . TRP A 1 92 ? 1.012 6.098 21.578 1.00 93.19 92 TRP A C 1
ATOM 703 O O . TRP A 1 92 ? 0.732 6.116 22.782 1.00 93.19 92 TRP A O 1
ATOM 713 N N . ALA A 1 93 ? 0.120 5.745 20.647 1.00 91.50 93 ALA A N 1
ATOM 714 C CA . ALA A 1 93 ? -1.245 5.354 20.966 1.00 91.50 93 ALA A CA 1
ATOM 715 C C . ALA A 1 93 ? -1.346 3.983 21.642 1.00 91.50 93 ALA A C 1
ATOM 717 O O . ALA A 1 93 ? -2.343 3.733 22.319 1.00 91.50 93 ALA A O 1
ATOM 718 N N . ALA A 1 94 ? -0.366 3.089 21.474 1.00 90.69 94 ALA A N 1
ATOM 719 C CA . ALA A 1 94 ? -0.286 1.816 22.188 1.00 90.69 94 ALA A CA 1
ATOM 720 C C . ALA A 1 94 ? 0.180 2.005 23.643 1.00 90.69 94 ALA A C 1
ATOM 722 O O . ALA A 1 94 ? -0.471 1.492 24.556 1.00 90.69 94 ALA A O 1
ATOM 723 N N . ALA A 1 95 ? 1.231 2.797 23.872 1.00 92.75 95 ALA A N 1
ATOM 724 C CA . ALA A 1 95 ? 1.717 3.138 25.210 1.00 92.75 95 ALA A CA 1
ATOM 725 C C . ALA A 1 95 ? 0.644 3.885 26.025 1.00 92.75 95 ALA A C 1
ATOM 727 O O . ALA A 1 95 ? 0.291 3.496 27.140 1.00 92.75 95 ALA A O 1
ATOM 728 N N . HIS A 1 96 ? 0.028 4.908 25.428 1.00 91.56 96 HIS A N 1
ATOM 729 C CA . HIS A 1 96 ? -0.946 5.769 26.099 1.00 91.56 96 HIS A CA 1
ATOM 730 C C . HIS A 1 96 ? -2.401 5.259 26.030 1.00 91.56 96 HIS A C 1
ATOM 732 O O . HIS A 1 96 ? -3.332 6.024 26.293 1.00 91.56 96 HIS A O 1
ATOM 738 N N . ARG A 1 97 ? -2.631 3.956 25.771 1.00 86.06 97 ARG A N 1
ATOM 739 C CA . ARG A 1 97 ? -3.966 3.295 25.747 1.00 86.06 97 ARG A CA 1
ATOM 740 C C . ARG A 1 97 ? -4.860 3.616 26.955 1.00 86.06 97 ARG A C 1
ATOM 742 O O . ARG A 1 97 ? -6.086 3.580 26.843 1.00 86.06 97 ARG A O 1
ATOM 749 N N . LYS A 1 98 ? -4.261 3.906 28.116 1.00 87.69 98 LYS A N 1
ATOM 750 C CA . LYS A 1 98 ? -4.964 4.228 29.371 1.00 87.69 98 LYS A CA 1
ATOM 751 C C . LYS A 1 98 ? -5.456 5.686 29.447 1.00 87.69 98 LYS A C 1
ATOM 753 O O . LYS A 1 98 ? -6.386 5.960 30.206 1.00 87.69 98 LYS A O 1
ATOM 758 N N . ASN A 1 99 ? -4.890 6.611 28.665 1.00 90.50 99 ASN A N 1
ATOM 759 C CA . ASN A 1 99 ? -5.194 8.042 28.757 1.00 90.50 99 ASN A CA 1
ATOM 760 C C . ASN A 1 99 ? -6.622 8.362 28.290 1.00 90.50 99 ASN A C 1
ATOM 762 O O . ASN A 1 99 ? -7.097 7.857 27.269 1.00 90.50 99 ASN A O 1
ATOM 766 N N . LYS A 1 100 ? -7.302 9.266 29.015 1.00 86.38 100 LYS A N 1
ATOM 767 C CA . LYS A 1 100 ? -8.710 9.641 28.763 1.00 86.38 100 LYS A CA 1
ATOM 768 C C . LYS A 1 100 ? -8.950 10.131 27.324 1.00 86.38 100 LYS A C 1
ATOM 770 O O . LYS A 1 100 ? -10.014 9.861 26.776 1.00 86.38 100 LYS A O 1
ATOM 775 N N . VAL A 1 101 ? -7.966 10.794 26.709 1.00 87.25 101 VAL A N 1
ATOM 776 C CA . VAL A 1 101 ? -8.014 11.275 25.314 1.00 87.25 101 VAL A CA 1
ATOM 777 C C . VAL A 1 101 ? -8.090 10.105 24.324 1.00 87.25 101 VAL A C 1
ATOM 779 O O . VAL A 1 101 ? -9.074 9.979 23.598 1.00 87.25 101 VAL A O 1
ATOM 782 N N . ILE A 1 102 ? -7.119 9.188 24.352 1.00 85.56 102 ILE A N 1
ATOM 783 C CA . ILE A 1 102 ? -7.058 8.045 23.420 1.00 85.56 102 ILE A CA 1
ATOM 784 C C . ILE A 1 102 ? -8.234 7.084 23.652 1.00 85.56 102 ILE A C 1
ATOM 786 O O . ILE A 1 102 ? -8.844 6.585 22.706 1.00 85.56 102 ILE A O 1
ATOM 790 N N . LYS A 1 103 ? -8.640 6.901 24.915 1.00 84.44 103 LYS A N 1
ATOM 791 C CA . LYS A 1 103 ? -9.819 6.101 25.276 1.00 84.44 103 LYS A CA 1
ATOM 792 C C . LYS A 1 103 ? -11.136 6.693 24.744 1.00 84.44 103 LYS A C 1
ATOM 794 O O . LYS A 1 103 ? -12.043 5.927 24.426 1.00 84.44 103 LYS A O 1
ATOM 799 N N . ARG A 1 104 ? -11.246 8.024 24.603 1.00 83.00 104 ARG A N 1
ATOM 800 C CA . ARG A 1 104 ? -12.369 8.693 23.909 1.00 83.00 104 ARG A CA 1
ATOM 801 C C . ARG A 1 104 ? -12.281 8.525 22.386 1.00 83.00 104 ARG A C 1
ATOM 803 O O . ARG A 1 104 ? -13.305 8.265 21.762 1.00 83.00 104 ARG A O 1
ATOM 810 N N . ALA A 1 105 ? -11.080 8.613 21.812 1.00 78.44 105 ALA A N 1
ATOM 811 C CA . ALA A 1 105 ? -10.832 8.578 20.364 1.00 78.44 105 ALA A CA 1
ATOM 812 C C . ALA A 1 105 ? -11.072 7.216 19.672 1.00 78.44 105 ALA A C 1
ATOM 814 O O . ALA A 1 105 ? -11.107 7.174 18.447 1.00 78.44 105 ALA A O 1
ATOM 815 N N . GLN A 1 106 ? -11.273 6.136 20.442 1.00 80.38 106 GLN A N 1
ATOM 816 C CA . GLN A 1 106 ? -11.279 4.725 20.013 1.00 80.38 106 GLN A CA 1
ATOM 817 C C . GLN A 1 106 ? -9.892 4.235 19.552 1.00 80.38 106 GLN A C 1
ATOM 819 O O . GLN A 1 106 ? -9.530 4.446 18.396 1.00 80.38 106 GLN A O 1
ATOM 824 N N . PRO A 1 107 ? -9.137 3.495 20.393 1.00 82.31 107 PRO A N 1
ATOM 825 C CA . PRO A 1 107 ? -7.819 2.997 19.997 1.00 82.31 107 PRO A CA 1
ATOM 826 C C . PRO A 1 107 ? -7.885 2.060 18.776 1.00 82.31 107 PRO A C 1
ATOM 828 O O . PRO A 1 107 ? -7.041 2.163 17.897 1.00 82.31 107 PRO A O 1
ATOM 831 N N . GLU A 1 108 ? -8.932 1.233 18.651 1.00 83.56 108 GLU A N 1
ATOM 832 C CA . GLU A 1 108 ? -9.099 0.319 17.503 1.00 83.56 108 GLU A CA 1
ATOM 833 C C . GLU A 1 108 ? -9.239 1.063 16.161 1.00 83.56 108 GLU A C 1
ATOM 835 O O . GLU A 1 108 ? -8.716 0.614 15.146 1.00 83.56 108 GLU A O 1
ATOM 840 N N . PHE A 1 109 ? -9.926 2.216 16.157 1.00 86.38 109 PHE A N 1
ATOM 841 C CA . PHE A 1 109 ? -10.066 3.063 14.965 1.00 86.38 109 PHE A CA 1
ATOM 842 C C . PHE A 1 109 ? -8.704 3.611 14.533 1.00 86.38 109 PHE A C 1
ATOM 844 O O . PHE A 1 109 ? -8.364 3.564 13.354 1.00 86.38 109 PHE A O 1
ATOM 851 N N . LEU A 1 110 ? -7.914 4.079 15.503 1.00 89.81 110 LEU A N 1
ATOM 852 C CA . LEU A 1 110 ? -6.588 4.627 15.258 1.00 89.81 110 LEU A CA 1
ATOM 853 C C . LEU A 1 110 ? -5.609 3.554 14.755 1.00 89.81 110 LEU A C 1
ATOM 855 O O . LEU A 1 110 ? -4.862 3.824 13.823 1.00 89.81 110 LEU A O 1
ATOM 859 N N . TYR A 1 111 ? -5.654 2.325 15.285 1.00 91.00 111 TYR A N 1
ATOM 860 C CA . TYR A 1 111 ? -4.793 1.238 14.795 1.00 91.00 111 TYR A CA 1
ATOM 861 C C . TYR A 1 111 ? -5.140 0.804 13.370 1.00 91.00 111 TYR A C 1
ATOM 863 O O . TYR A 1 111 ? -4.227 0.657 12.562 1.00 91.00 111 TYR A O 1
ATOM 871 N N . MET A 1 112 ? -6.427 0.661 13.028 1.00 90.88 112 MET A N 1
ATOM 872 C CA . MET A 1 112 ? -6.817 0.368 11.643 1.00 90.88 112 MET A CA 1
ATOM 873 C C . MET A 1 112 ? -6.388 1.491 10.691 1.00 90.88 112 MET A C 1
ATOM 875 O O . MET A 1 112 ? -5.849 1.201 9.629 1.00 90.88 112 MET A O 1
ATOM 879 N N . LEU A 1 113 ? -6.547 2.761 11.080 1.00 92.62 113 LEU A N 1
ATOM 880 C CA . LEU A 1 113 ? -6.124 3.892 10.249 1.00 92.62 113 LEU A CA 1
ATOM 881 C C . LEU A 1 113 ? -4.600 3.910 10.041 1.00 92.62 113 LEU A C 1
ATOM 883 O O . LEU A 1 113 ? -4.163 3.994 8.898 1.00 92.62 113 LEU A O 1
ATOM 887 N N . CYS A 1 114 ? -3.792 3.747 11.097 1.00 94.62 114 CYS A N 1
ATOM 888 C CA . CYS A 1 114 ? -2.330 3.681 10.974 1.00 94.62 114 CYS A CA 1
ATOM 889 C C . CYS A 1 114 ? -1.858 2.505 10.097 1.00 94.62 114 CYS A C 1
ATOM 891 O O . CYS A 1 114 ? -0.955 2.684 9.283 1.00 94.62 114 CYS A O 1
ATOM 893 N N . VAL A 1 115 ? -2.477 1.323 10.222 1.00 93.94 115 VAL A N 1
ATOM 894 C CA . VAL A 1 115 ? -2.170 0.155 9.373 1.00 93.94 115 VAL A CA 1
ATOM 895 C C . VAL A 1 115 ? -2.577 0.405 7.917 1.00 93.94 115 VAL A C 1
ATOM 897 O O . VAL A 1 115 ? -1.805 0.101 7.009 1.00 93.94 115 VAL A O 1
ATOM 900 N N . GLY A 1 116 ? -3.744 1.011 7.683 1.00 94.50 116 GLY A N 1
ATOM 901 C CA . GLY A 1 116 ? -4.212 1.382 6.347 1.00 94.50 116 GLY A CA 1
ATOM 902 C C . GLY A 1 116 ? -3.278 2.374 5.649 1.00 94.50 116 GLY A C 1
ATOM 903 O O . GLY A 1 116 ? -2.885 2.146 4.506 1.00 94.50 116 GLY A O 1
ATOM 904 N N . THR A 1 117 ? -2.847 3.433 6.344 1.00 95.19 117 THR A N 1
ATOM 905 C CA . THR A 1 117 ? -1.896 4.410 5.787 1.00 95.19 117 THR A CA 1
ATOM 906 C C . THR A 1 117 ? -0.502 3.824 5.577 1.00 95.19 117 THR A C 1
ATOM 908 O O . THR A 1 117 ? 0.131 4.149 4.580 1.00 95.19 117 THR A O 1
ATOM 911 N N . PHE A 1 118 ? -0.032 2.929 6.454 1.00 96.38 118 PHE A N 1
ATOM 912 C CA . PHE A 1 118 ? 1.247 2.235 6.269 1.00 96.38 118 PHE A CA 1
ATOM 913 C C . PHE A 1 118 ? 1.229 1.338 5.018 1.00 96.38 118 PHE A C 1
ATOM 915 O O . PHE A 1 118 ? 2.186 1.341 4.244 1.00 96.38 118 PHE A O 1
ATOM 922 N N . ALA A 1 119 ? 0.123 0.626 4.770 1.00 95.62 119 ALA A N 1
ATOM 923 C CA . ALA A 1 119 ? -0.053 -0.190 3.567 1.00 95.62 119 ALA A CA 1
ATOM 924 C C . ALA A 1 119 ? -0.096 0.658 2.280 1.00 95.62 119 ALA A C 1
ATOM 926 O O . ALA A 1 119 ? 0.600 0.338 1.318 1.00 95.62 119 ALA A O 1
ATOM 927 N N . MET A 1 120 ? -0.831 1.779 2.282 1.00 96.00 120 MET A N 1
ATOM 928 C CA . MET A 1 120 ? -0.873 2.707 1.138 1.00 96.00 120 MET A CA 1
ATOM 929 C C . MET A 1 120 ? 0.464 3.429 0.901 1.00 96.00 120 MET A C 1
ATOM 931 O O . MET A 1 120 ? 0.836 3.669 -0.240 1.00 96.00 120 MET A O 1
ATOM 935 N N . ALA A 1 121 ? 1.228 3.754 1.946 1.00 96.00 121 ALA A N 1
ATOM 936 C CA . ALA A 1 121 ? 2.573 4.304 1.771 1.00 96.00 121 ALA A CA 1
ATOM 937 C C . ALA A 1 121 ? 3.554 3.244 1.229 1.00 96.00 121 ALA A C 1
ATOM 939 O O . ALA A 1 121 ? 4.399 3.548 0.389 1.00 96.00 121 ALA A O 1
ATOM 940 N N . SER A 1 122 ? 3.384 1.976 1.622 1.00 95.00 122 SER A N 1
ATOM 941 C CA . SER A 1 122 ? 4.180 0.855 1.103 1.00 95.00 122 SER A CA 1
ATOM 942 C C . SER A 1 122 ? 3.967 0.618 -0.401 1.00 95.00 122 SER A C 1
ATOM 944 O O . SER A 1 122 ? 4.922 0.263 -1.090 1.00 95.00 122 SER A O 1
ATOM 946 N N . SER A 1 123 ? 2.763 0.846 -0.951 1.00 95.38 123 SER A N 1
ATOM 947 C CA . SER A 1 123 ? 2.523 0.674 -2.398 1.00 95.38 123 SER A CA 1
ATOM 948 C C . SER A 1 123 ? 3.303 1.668 -3.264 1.00 95.38 123 SER A C 1
ATOM 950 O O . SER A 1 123 ? 3.658 1.331 -4.392 1.00 95.38 123 SER A O 1
ATOM 952 N N . VAL A 1 124 ? 3.620 2.861 -2.741 1.00 94.00 124 VAL A N 1
ATOM 953 C CA . VAL A 1 124 ? 4.428 3.878 -3.444 1.00 94.00 124 VAL A CA 1
ATOM 954 C C . VAL A 1 124 ? 5.849 3.373 -3.711 1.00 94.00 124 VAL A C 1
ATOM 956 O O . VAL A 1 124 ? 6.418 3.677 -4.757 1.00 94.00 124 VAL A O 1
ATOM 959 N N . ILE A 1 125 ? 6.408 2.556 -2.811 1.00 92.69 125 ILE A N 1
ATOM 960 C CA . ILE A 1 125 ? 7.751 1.978 -2.968 1.00 92.69 125 ILE A CA 1
ATOM 961 C C . ILE A 1 125 ? 7.778 1.026 -4.171 1.00 92.69 125 ILE A C 1
ATOM 963 O O . ILE A 1 125 ? 8.641 1.160 -5.034 1.00 92.69 125 ILE A O 1
ATOM 967 N N . PHE A 1 126 ? 6.797 0.124 -4.276 1.00 91.25 126 PHE A N 1
ATOM 968 C CA . PHE A 1 126 ? 6.669 -0.782 -5.423 1.00 91.25 126 PHE A CA 1
ATOM 969 C C . PHE A 1 126 ? 6.381 -0.029 -6.730 1.00 91.25 126 PHE A C 1
ATOM 971 O O . PHE A 1 126 ? 6.995 -0.321 -7.749 1.00 91.25 126 PHE A O 1
ATOM 978 N N . MET A 1 127 ? 5.517 0.991 -6.696 1.00 89.31 127 MET A N 1
ATOM 979 C CA . MET A 1 127 ? 5.217 1.830 -7.865 1.00 89.31 127 MET A CA 1
ATOM 980 C C . MET A 1 127 ? 6.417 2.676 -8.339 1.00 89.31 127 MET A C 1
ATOM 982 O O . MET A 1 127 ? 6.444 3.109 -9.485 1.00 89.31 127 MET A O 1
ATOM 986 N N . SER A 1 128 ? 7.418 2.904 -7.482 1.00 89.62 128 SER A N 1
ATOM 987 C CA . SER A 1 128 ? 8.636 3.652 -7.837 1.00 89.62 128 SER A CA 1
ATOM 988 C C . SER A 1 128 ? 9.696 2.794 -8.545 1.00 89.62 128 SER A C 1
ATOM 990 O O . SER A 1 128 ? 10.705 3.331 -9.002 1.00 89.62 128 SER A O 1
ATOM 992 N N . MET A 1 129 ? 9.504 1.474 -8.641 1.00 88.00 129 MET A N 1
ATOM 993 C CA . MET A 1 129 ? 10.419 0.578 -9.354 1.00 88.00 129 MET A CA 1
ATOM 994 C C . MET A 1 129 ? 10.288 0.792 -10.872 1.00 88.00 129 MET A C 1
ATOM 996 O O . MET A 1 129 ? 9.182 0.808 -11.403 1.00 88.00 129 MET A O 1
ATOM 1000 N N . GLN A 1 130 ? 11.413 0.971 -11.568 1.00 85.44 130 GLN A N 1
ATOM 1001 C CA . GLN A 1 130 ? 11.493 1.254 -13.011 1.00 85.44 130 GLN A CA 1
ATOM 1002 C C . GLN A 1 130 ? 12.659 0.475 -13.651 1.00 85.44 130 GLN A C 1
ATOM 1004 O O . GLN A 1 130 ? 13.432 -0.185 -12.953 1.00 85.44 130 GLN A O 1
ATOM 1009 N N . GLU A 1 131 ? 12.797 0.542 -14.977 1.00 81.69 131 GLU A N 1
ATOM 1010 C CA . GLU A 1 131 ? 13.967 0.019 -15.698 1.00 81.69 131 GLU A CA 1
ATOM 1011 C C . GLU A 1 131 ? 15.295 0.619 -15.165 1.00 81.69 131 GLU A C 1
ATOM 1013 O O . GLU A 1 131 ? 15.294 1.752 -14.672 1.00 81.69 131 GLU A O 1
ATOM 1018 N N . PRO A 1 132 ? 16.436 -0.102 -15.239 1.00 77.88 132 PRO A N 1
ATOM 1019 C CA . PRO A 1 132 ? 16.664 -1.387 -15.913 1.00 77.88 132 PRO A CA 1
ATOM 1020 C C . PRO A 1 132 ? 16.460 -2.619 -15.003 1.00 77.88 132 PRO A C 1
ATOM 1022 O O . PRO A 1 132 ? 17.179 -3.611 -15.110 1.00 77.88 132 PRO A O 1
ATOM 1025 N N . LEU A 1 133 ? 15.502 -2.579 -14.069 1.00 82.25 133 LEU A N 1
ATOM 1026 C CA . LEU A 1 133 ? 15.091 -3.773 -13.325 1.00 82.25 133 LEU A CA 1
ATOM 1027 C C . LEU A 1 133 ? 14.443 -4.825 -14.243 1.00 82.25 133 LEU A C 1
ATOM 1029 O O . LEU A 1 133 ? 13.729 -4.487 -15.182 1.00 82.25 133 LEU A O 1
ATOM 1033 N N . ASN A 1 134 ? 14.635 -6.107 -13.912 1.00 86.19 134 ASN A N 1
ATOM 1034 C CA . ASN A 1 134 ? 14.038 -7.242 -14.628 1.00 86.19 134 ASN A CA 1
ATOM 1035 C C . ASN A 1 134 ? 12.516 -7.086 -14.807 1.00 86.19 134 ASN A C 1
ATOM 1037 O O . ASN A 1 134 ? 11.805 -6.889 -13.820 1.00 86.19 134 ASN A O 1
ATOM 1041 N N . GLU A 1 135 ? 12.001 -7.332 -16.016 1.00 85.62 135 GLU A N 1
ATOM 1042 C CA . GLU A 1 135 ? 10.561 -7.281 -16.343 1.00 85.62 135 GLU A CA 1
ATOM 1043 C C . GLU A 1 135 ? 9.697 -8.056 -15.336 1.00 85.62 135 GLU A C 1
ATOM 1045 O O . GLU A 1 135 ? 8.707 -7.544 -14.827 1.00 85.62 135 GLU A O 1
ATOM 1050 N N . ARG A 1 136 ? 10.120 -9.272 -14.956 1.00 86.12 136 ARG A N 1
ATOM 1051 C CA . ARG A 1 136 ? 9.413 -10.116 -13.973 1.00 86.12 136 ARG A CA 1
ATOM 1052 C C . ARG A 1 136 ? 9.321 -9.491 -12.577 1.00 86.12 136 ARG A C 1
ATOM 1054 O O . ARG A 1 136 ? 8.396 -9.804 -11.834 1.00 86.12 136 ARG A O 1
ATOM 1061 N N . LEU A 1 137 ? 10.285 -8.655 -12.189 1.00 87.38 137 LEU A N 1
ATOM 1062 C CA . LEU A 1 137 ? 10.238 -7.914 -10.927 1.00 87.38 137 LEU A CA 1
ATOM 1063 C C . LEU A 1 137 ? 9.285 -6.718 -11.048 1.00 87.38 137 LEU A C 1
ATOM 1065 O O . LEU A 1 137 ? 8.532 -6.449 -10.115 1.00 87.38 137 LEU A O 1
ATOM 1069 N N . LEU A 1 138 ? 9.279 -6.058 -12.208 1.00 87.25 138 LEU A N 1
ATOM 1070 C CA . LEU A 1 138 ? 8.404 -4.929 -12.513 1.00 87.25 138 LEU A CA 1
ATOM 1071 C C . LEU A 1 138 ? 6.927 -5.359 -12.641 1.00 87.25 138 LEU A C 1
ATOM 1073 O O . LEU A 1 138 ? 6.057 -4.687 -12.094 1.00 87.25 138 LEU A O 1
ATOM 1077 N N . ASP A 1 139 ? 6.650 -6.536 -13.216 1.00 89.25 139 ASP A N 1
ATOM 1078 C CA . ASP A 1 139 ? 5.356 -7.239 -13.157 1.00 89.25 139 ASP A CA 1
ATOM 1079 C C . ASP A 1 139 ? 4.854 -7.387 -11.711 1.00 89.25 139 ASP A C 1
ATOM 1081 O O . ASP A 1 139 ? 3.734 -6.992 -11.373 1.00 89.25 139 ASP A O 1
ATOM 1085 N N . MET A 1 140 ? 5.692 -7.965 -10.841 1.00 88.81 140 MET A N 1
ATOM 1086 C CA . MET A 1 140 ? 5.337 -8.232 -9.445 1.00 88.81 140 MET A CA 1
ATOM 1087 C C . MET A 1 140 ? 5.145 -6.942 -8.642 1.00 88.81 140 MET A C 1
ATOM 1089 O O . MET A 1 140 ? 4.241 -6.884 -7.811 1.00 88.81 140 MET A O 1
ATOM 1093 N N . ALA A 1 141 ? 5.954 -5.910 -8.896 1.00 90.81 141 ALA A N 1
ATOM 1094 C CA . ALA A 1 141 ? 5.834 -4.600 -8.260 1.00 90.81 141 ALA A CA 1
ATOM 1095 C C . ALA A 1 141 ? 4.576 -3.842 -8.723 1.00 90.81 141 ALA A C 1
ATOM 1097 O O . ALA A 1 141 ? 3.853 -3.269 -7.905 1.00 90.81 141 ALA A O 1
ATOM 1098 N N . CYS A 1 142 ? 4.254 -3.906 -10.019 1.00 89.31 142 CYS A N 1
ATOM 1099 C CA . CYS A 1 142 ? 3.012 -3.373 -10.572 1.00 89.31 142 CYS A CA 1
ATOM 1100 C C . CYS A 1 142 ? 1.799 -4.022 -9.882 1.00 89.31 142 CYS A C 1
ATOM 1102 O O . CYS A 1 142 ? 0.963 -3.322 -9.307 1.00 89.31 142 CYS A O 1
ATOM 1104 N N . MET A 1 143 ? 1.767 -5.358 -9.815 1.00 91.06 143 MET A N 1
ATOM 1105 C CA . MET A 1 143 ? 0.722 -6.110 -9.113 1.00 91.06 143 MET A CA 1
ATOM 1106 C C . MET A 1 143 ? 0.621 -5.782 -7.619 1.00 91.06 143 MET A C 1
ATOM 1108 O O . MET A 1 143 ? -0.470 -5.479 -7.126 1.00 91.06 143 MET A O 1
ATOM 1112 N N . SER A 1 144 ? 1.733 -5.834 -6.880 1.00 91.88 144 SER A N 1
ATOM 1113 C CA . SER A 1 144 ? 1.715 -5.622 -5.429 1.00 91.88 144 SER A CA 1
ATOM 1114 C C . SER A 1 144 ? 1.273 -4.205 -5.064 1.00 91.88 144 SER A C 1
ATOM 1116 O O . SER A 1 144 ? 0.566 -4.035 -4.069 1.00 91.88 144 SER A O 1
ATOM 1118 N N . SER A 1 145 ? 1.603 -3.203 -5.889 1.00 93.12 145 SER A N 1
ATOM 1119 C CA . SER A 1 145 ? 1.171 -1.819 -5.678 1.00 93.12 145 SER A CA 1
ATOM 1120 C C . SER A 1 145 ? -0.360 -1.682 -5.663 1.00 93.12 145 SER A C 1
ATOM 1122 O O . SER A 1 145 ? -0.909 -1.101 -4.723 1.00 93.12 145 SER A O 1
ATOM 1124 N N . VAL A 1 146 ? -1.065 -2.297 -6.625 1.00 92.38 146 VAL A N 1
ATOM 1125 C CA . VAL A 1 146 ? -2.534 -2.227 -6.747 1.00 92.38 146 VAL A CA 1
ATOM 1126 C C . VAL A 1 146 ? -3.239 -2.997 -5.628 1.00 92.38 146 VAL A C 1
ATOM 1128 O O . VAL A 1 146 ? -4.272 -2.550 -5.125 1.00 92.38 146 VAL A O 1
ATOM 1131 N N . TRP A 1 147 ? -2.670 -4.115 -5.174 1.00 94.06 147 TRP A N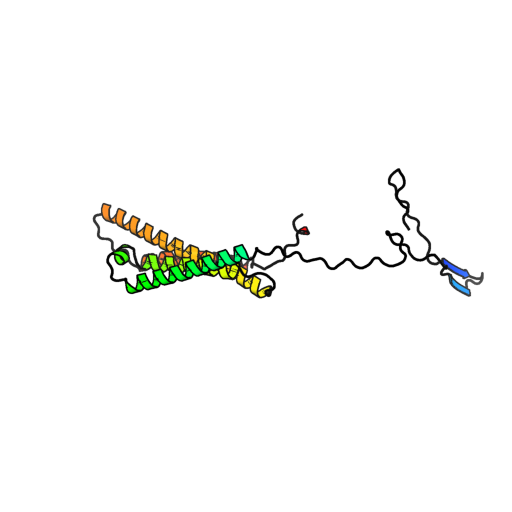 1
ATOM 1132 C CA . TRP A 1 147 ? -3.186 -4.845 -4.012 1.00 94.06 147 TRP A CA 1
ATOM 1133 C C . TRP A 1 147 ? -3.012 -4.055 -2.712 1.00 94.06 147 TRP A C 1
ATOM 1135 O O . TRP A 1 147 ? -3.968 -3.904 -1.950 1.00 94.06 147 TRP A O 1
ATOM 1145 N N . LEU A 1 148 ? -1.817 -3.512 -2.464 1.00 94.12 148 LEU A N 1
ATOM 1146 C CA . LEU A 1 148 ? -1.502 -2.780 -1.235 1.00 94.12 148 LEU A CA 1
ATOM 1147 C C . LEU A 1 148 ? -2.316 -1.487 -1.094 1.00 94.12 148 LEU A C 1
ATOM 1149 O O . LEU A 1 148 ? -2.844 -1.230 -0.009 1.00 94.12 148 LEU A O 1
ATOM 1153 N N . ILE A 1 149 ? -2.484 -0.710 -2.173 1.00 94.62 149 ILE A N 1
ATOM 1154 C CA . ILE A 1 149 ? -3.311 0.505 -2.129 1.00 94.62 149 ILE A CA 1
ATOM 1155 C C . ILE A 1 149 ? -4.795 0.164 -1.920 1.00 94.62 149 ILE A C 1
ATOM 1157 O O . ILE A 1 149 ? -5.453 0.784 -1.085 1.00 94.62 149 ILE A O 1
ATOM 1161 N N . SER A 1 150 ? -5.308 -0.875 -2.591 1.00 94.69 150 SER A N 1
ATOM 1162 C CA . SER A 1 150 ? -6.714 -1.295 -2.494 1.00 94.69 150 SER A CA 1
ATOM 1163 C C . SER A 1 150 ? -7.068 -1.845 -1.109 1.00 94.69 150 SER A C 1
ATOM 1165 O O . SER A 1 150 ? -8.098 -1.479 -0.533 1.00 94.69 150 SER A O 1
ATOM 1167 N N . ILE A 1 151 ? -6.187 -2.665 -0.526 1.00 94.19 151 ILE A N 1
ATOM 1168 C CA . ILE A 1 151 ? -6.342 -3.189 0.837 1.00 94.19 151 ILE A CA 1
ATOM 1169 C C . ILE A 1 151 ? -6.192 -2.056 1.858 1.00 94.19 151 ILE A C 1
ATOM 1171 O O . ILE A 1 151 ? -7.042 -1.919 2.737 1.00 94.19 151 ILE A O 1
ATOM 1175 N N . GLY A 1 152 ? -5.170 -1.201 1.738 1.00 94.50 152 GLY A N 1
ATOM 1176 C CA . GLY A 1 152 ? -4.950 -0.079 2.657 1.00 94.50 152 GLY A CA 1
ATOM 1177 C C . GLY A 1 152 ? -6.093 0.946 2.655 1.00 94.50 152 GLY A C 1
ATOM 1178 O O . GLY A 1 152 ? -6.508 1.420 3.721 1.00 94.50 152 GLY A O 1
ATOM 1179 N N . PHE A 1 153 ? -6.679 1.214 1.485 1.00 94.06 153 PHE A N 1
ATOM 1180 C CA . PHE A 1 153 ? -7.899 2.010 1.348 1.00 94.06 153 PHE A CA 1
ATOM 1181 C C . PHE A 1 153 ? -9.102 1.319 2.005 1.00 94.06 153 PHE A C 1
ATOM 1183 O O . PHE A 1 153 ? -9.791 1.935 2.818 1.00 94.06 153 PHE A O 1
ATOM 1190 N N . THR A 1 154 ? -9.318 0.026 1.738 1.00 94.56 154 THR A N 1
ATOM 1191 C CA . THR A 1 154 ? -10.431 -0.755 2.313 1.00 94.56 154 THR A CA 1
ATOM 1192 C C . THR A 1 154 ? -10.361 -0.818 3.843 1.00 94.56 154 THR A C 1
ATOM 1194 O O . THR A 1 154 ? -11.369 -0.591 4.518 1.00 94.56 154 THR A O 1
ATOM 1197 N N . VAL A 1 155 ? -9.169 -1.033 4.415 1.00 92.56 155 VAL A N 1
ATOM 1198 C CA . VAL A 1 155 ? -8.912 -0.946 5.864 1.00 92.56 155 VAL A CA 1
ATOM 1199 C C . VAL A 1 155 ? -9.331 0.434 6.389 1.00 92.56 155 VAL A C 1
ATOM 1201 O O . VAL A 1 155 ? -10.144 0.523 7.314 1.00 92.56 155 VAL A O 1
ATOM 1204 N N . SER A 1 156 ? -8.844 1.509 5.765 1.00 93.50 156 SER A N 1
ATOM 1205 C CA . SER A 1 156 ? -9.109 2.895 6.180 1.00 93.50 156 SER A CA 1
ATOM 1206 C C . SER A 1 156 ? -10.602 3.254 6.110 1.00 93.50 156 SER A C 1
ATOM 1208 O O . SER A 1 156 ? -11.160 3.815 7.056 1.00 93.50 156 SER A O 1
ATOM 1210 N N . PHE A 1 157 ? -11.284 2.865 5.030 1.00 91.69 157 PHE A N 1
ATOM 1211 C CA . PHE A 1 157 ? -12.717 3.088 4.841 1.00 91.69 157 PHE A CA 1
ATOM 1212 C C . PHE A 1 157 ? -13.564 2.286 5.841 1.00 91.69 157 PHE A C 1
ATOM 1214 O O . PHE A 1 157 ? -14.493 2.828 6.445 1.00 91.69 157 PHE A O 1
ATOM 1221 N N . SER A 1 158 ? -13.208 1.023 6.108 1.00 91.00 158 SER A N 1
ATOM 1222 C CA . SER A 1 158 ? -13.900 0.194 7.106 1.00 91.00 158 SER A CA 1
ATOM 1223 C C . SER A 1 158 ? -13.805 0.773 8.526 1.00 91.00 158 SER A C 1
ATOM 1225 O O . SER A 1 158 ? -14.770 0.703 9.296 1.00 91.00 158 SER A O 1
ATOM 1227 N N . ALA A 1 159 ? -12.681 1.417 8.864 1.00 89.19 159 ALA A N 1
ATOM 1228 C CA . ALA A 1 159 ? -12.492 2.107 10.135 1.00 89.19 159 ALA A CA 1
ATOM 1229 C C . ALA A 1 159 ? -13.409 3.340 10.240 1.00 89.19 159 ALA A C 1
ATOM 1231 O O . ALA A 1 159 ? -14.067 3.532 11.268 1.00 89.19 159 ALA A O 1
ATOM 1232 N N . LEU A 1 160 ? -13.511 4.140 9.170 1.00 88.94 160 LEU A N 1
ATOM 1233 C CA . LEU A 1 160 ? -14.432 5.280 9.090 1.00 88.94 160 LEU A CA 1
ATOM 1234 C C . LEU A 1 160 ? -15.894 4.829 9.224 1.00 88.94 160 LEU A C 1
ATOM 1236 O O . LEU A 1 160 ? -16.605 5.331 10.095 1.00 88.94 160 LEU A O 1
ATOM 1240 N N . PHE A 1 161 ? -16.324 3.823 8.456 1.00 87.81 161 PHE A N 1
ATOM 1241 C CA . PHE A 1 161 ? -17.678 3.266 8.552 1.00 87.81 161 PHE A CA 1
ATOM 1242 C C . PHE A 1 161 ? -17.979 2.740 9.963 1.00 87.81 161 PHE A C 1
ATOM 1244 O O . PHE A 1 161 ? -19.044 3.010 10.515 1.00 87.81 161 PHE A O 1
ATOM 1251 N N . SER A 1 162 ? -17.021 2.064 10.602 1.00 85.81 162 SER A N 1
ATOM 1252 C CA . SER A 1 162 ? -17.148 1.572 11.981 1.00 85.81 162 SER A CA 1
ATOM 1253 C C . SER A 1 162 ? -17.307 2.695 13.015 1.00 85.81 162 SER A C 1
ATOM 1255 O O . SER A 1 162 ? -18.003 2.527 14.021 1.00 85.81 162 SER A O 1
ATOM 1257 N N . LYS A 1 163 ? -16.700 3.864 12.775 1.00 83.50 163 LYS A N 1
ATOM 1258 C CA . LYS A 1 163 ? -16.893 5.074 13.587 1.00 83.50 163 LYS A CA 1
ATOM 1259 C C . LYS A 1 163 ? -18.297 5.657 13.374 1.00 83.50 163 LYS A C 1
ATOM 1261 O O . LYS A 1 163 ? -18.990 5.919 14.356 1.00 83.50 163 LYS A O 1
ATOM 1266 N N . THR A 1 164 ? -18.751 5.768 12.124 1.00 87.31 164 THR A N 1
ATOM 1267 C CA . THR A 1 164 ? -20.099 6.247 11.763 1.00 87.31 164 THR A CA 1
ATOM 1268 C C . THR A 1 164 ? -21.206 5.342 12.311 1.00 87.31 164 THR A C 1
ATOM 1270 O O . THR A 1 164 ? -22.150 5.835 12.924 1.00 87.31 164 THR A O 1
ATOM 1273 N N . GLN A 1 165 ? -21.061 4.018 12.199 1.00 82.44 165 GLN A N 1
ATOM 1274 C CA . GLN A 1 165 ? -21.989 3.035 12.775 1.00 82.44 165 GLN A CA 1
ATOM 1275 C C . GLN A 1 165 ? -22.162 3.215 14.284 1.00 82.44 165 GLN A C 1
ATOM 1277 O O . GLN A 1 165 ? -23.283 3.189 14.791 1.00 82.44 165 GLN A O 1
ATOM 1282 N N . ARG A 1 166 ? -21.066 3.461 15.014 1.00 80.44 166 ARG A N 1
ATOM 1283 C CA . ARG A 1 166 ? -21.131 3.724 16.456 1.00 80.44 166 ARG A CA 1
ATOM 1284 C C . ARG A 1 166 ? -21.878 5.025 16.769 1.00 80.44 166 ARG A C 1
ATOM 1286 O O . ARG A 1 166 ? -22.642 5.049 17.728 1.00 80.44 166 ARG A O 1
ATOM 1293 N N . ILE A 1 167 ? -21.671 6.084 15.984 1.00 84.94 167 ILE A N 1
ATOM 1294 C CA . ILE A 1 167 ? -22.375 7.368 16.150 1.00 84.94 167 ILE A CA 1
ATOM 1295 C C . ILE A 1 167 ? -23.880 7.183 15.905 1.00 84.94 167 ILE A C 1
ATOM 1297 O O . ILE A 1 167 ? -24.680 7.570 16.753 1.00 84.94 167 ILE A O 1
ATOM 1301 N N . ASN A 1 168 ? -24.258 6.503 14.818 1.00 85.81 168 ASN A N 1
ATOM 1302 C CA . ASN A 1 168 ? -25.652 6.180 14.504 1.00 85.81 168 ASN A CA 1
ATOM 1303 C C . ASN A 1 168 ? -26.324 5.368 15.629 1.00 85.81 168 ASN A C 1
ATOM 1305 O O . ASN A 1 168 ? -27.392 5.730 16.119 1.00 85.81 168 ASN A O 1
ATOM 1309 N N . GLN A 1 169 ? -25.657 4.316 16.122 1.00 82.75 169 GLN A N 1
ATOM 1310 C CA . GLN A 1 169 ? -26.161 3.521 17.247 1.00 82.75 169 GLN A CA 1
ATOM 1311 C C . GLN A 1 169 ? -26.310 4.336 18.539 1.00 82.75 169 GLN A C 1
ATOM 1313 O O . GLN A 1 169 ? -27.241 4.078 19.292 1.00 82.75 169 GLN A O 1
ATOM 1318 N N . ILE A 1 170 ? -25.441 5.320 18.804 1.00 85.00 170 ILE A N 1
ATOM 1319 C CA . ILE A 1 170 ? -25.573 6.219 19.965 1.00 85.00 170 ILE A CA 1
ATOM 1320 C C . ILE A 1 170 ? -26.784 7.152 19.806 1.00 85.00 170 ILE A C 1
ATOM 1322 O O . ILE A 1 170 ? -27.518 7.348 20.773 1.00 85.00 170 ILE A O 1
ATOM 1326 N N . PHE A 1 171 ? -27.030 7.681 18.605 1.00 85.44 171 PHE A N 1
ATOM 1327 C CA . PHE A 1 171 ? -28.181 8.546 18.330 1.00 85.44 171 PHE A CA 1
ATOM 1328 C C . PHE A 1 171 ? -29.510 7.793 18.518 1.00 85.44 171 PHE A C 1
ATOM 1330 O O . PHE A 1 171 ? -30.343 8.204 19.328 1.00 85.44 171 PHE A O 1
ATOM 1337 N N . ILE A 1 172 ? -29.649 6.616 17.898 1.00 84.00 172 ILE A N 1
ATOM 1338 C CA . ILE A 1 172 ? -30.815 5.728 18.064 1.00 84.00 172 ILE A CA 1
ATOM 1339 C C . ILE A 1 172 ? -30.977 5.297 19.537 1.00 84.00 172 ILE A C 1
ATOM 1341 O O . ILE A 1 172 ? -32.079 5.301 20.085 1.00 84.00 172 ILE A O 1
ATOM 1345 N N . ALA A 1 173 ? -29.874 4.978 20.224 1.00 81.44 173 ALA A N 1
ATOM 1346 C CA . ALA A 1 173 ? -29.888 4.625 21.644 1.00 81.44 173 ALA A CA 1
ATOM 1347 C C . ALA A 1 173 ? -30.370 5.771 22.550 1.00 81.44 173 ALA A C 1
ATOM 1349 O O . ALA A 1 173 ? -31.052 5.502 23.540 1.00 81.44 173 ALA A O 1
ATOM 1350 N N . SER A 1 174 ? -30.045 7.028 22.217 1.00 79.12 174 SER A N 1
ATOM 1351 C CA . SER A 1 174 ? -30.509 8.200 22.971 1.00 79.12 174 SER A CA 1
ATOM 1352 C C . SER A 1 174 ? -32.011 8.447 22.810 1.00 79.12 174 SER A C 1
ATOM 1354 O O . SER A 1 174 ? -32.677 8.681 23.813 1.00 79.12 174 SER A O 1
ATOM 1356 N N . GLN A 1 175 ? -32.568 8.266 21.606 1.00 80.44 175 GLN A N 1
ATOM 1357 C CA . GLN A 1 175 ? -34.022 8.313 21.380 1.00 80.44 175 GLN A CA 1
ATOM 1358 C C . GLN A 1 175 ? -34.766 7.202 22.145 1.00 80.44 175 GLN A C 1
ATOM 1360 O O . GLN A 1 175 ? -35.866 7.415 22.642 1.00 80.44 175 GLN A O 1
ATOM 1365 N N . SER A 1 176 ? -34.145 6.027 22.291 1.00 78.06 176 SER A N 1
ATOM 1366 C CA . SER A 1 176 ? -34.691 4.882 23.036 1.00 78.06 176 SER A CA 1
ATOM 1367 C C . SER A 1 176 ? -34.371 4.894 24.547 1.00 78.06 176 SER A C 1
ATOM 1369 O O . SER A 1 176 ? -34.704 3.921 25.226 1.00 78.06 176 SER A O 1
ATOM 1371 N N . PHE A 1 177 ? -33.666 5.908 25.073 1.00 71.00 177 PHE A N 1
ATOM 1372 C CA . PHE A 1 177 ? -33.125 5.962 26.450 1.00 71.00 177 PHE A CA 1
ATOM 1373 C C . PHE A 1 177 ? -32.337 4.708 26.908 1.00 71.00 177 PHE A C 1
ATOM 1375 O O . PHE A 1 177 ? -32.139 4.462 28.100 1.00 71.00 177 PHE A O 1
ATOM 1382 N N . ARG A 1 178 ? -31.842 3.891 25.969 1.00 61.34 178 ARG A N 1
ATOM 1383 C CA . ARG A 1 178 ? -31.326 2.538 26.232 1.00 61.34 178 ARG A CA 1
ATOM 1384 C C . ARG A 1 178 ? -29.806 2.495 26.134 1.00 61.34 178 ARG A C 1
ATOM 1386 O O . ARG A 1 178 ? -29.227 2.787 25.093 1.00 61.34 178 ARG A O 1
ATOM 1393 N N . ARG A 1 179 ? -29.127 2.039 27.191 1.00 55.59 179 ARG A N 1
ATOM 1394 C CA . ARG A 1 179 ? -27.654 1.967 27.246 1.00 55.59 179 ARG A CA 1
ATOM 1395 C C . ARG A 1 179 ? -27.073 0.871 26.334 1.00 55.59 179 ARG A C 1
ATOM 1397 O O . ARG A 1 179 ? -26.789 -0.238 26.781 1.00 55.59 179 ARG A O 1
ATOM 1404 N N . VAL A 1 180 ? -26.842 1.190 25.062 1.00 59.44 180 VAL A N 1
ATOM 1405 C CA . VAL A 1 180 ? -26.175 0.295 24.099 1.00 59.44 180 VAL A CA 1
ATOM 1406 C C . VAL A 1 180 ? -24.655 0.285 24.318 1.00 59.44 180 VAL A C 1
ATOM 1408 O O . VAL A 1 180 ? -23.998 1.324 24.262 1.00 59.44 180 VAL A O 1
ATOM 1411 N N . GLN A 1 181 ? -24.070 -0.901 24.524 1.00 52.91 181 GLN A N 1
ATOM 1412 C CA . GLN A 1 181 ? -22.621 -1.110 24.416 1.00 52.91 181 GLN A CA 1
ATOM 1413 C C . GLN A 1 181 ? -22.271 -1.745 23.067 1.00 52.91 181 GLN A C 1
ATOM 1415 O O . GLN A 1 181 ? -22.497 -2.935 22.853 1.00 52.91 181 GLN A O 1
ATOM 1420 N N . VAL A 1 182 ? -21.671 -0.949 22.181 1.00 59.06 182 VAL A N 1
ATOM 1421 C CA . VAL A 1 182 ? -21.154 -1.411 20.884 1.00 59.06 182 VAL A CA 1
ATOM 1422 C C . VAL A 1 182 ? -19.950 -2.330 21.114 1.00 59.06 182 VAL A C 1
ATOM 1424 O O . VAL A 1 182 ? -18.953 -1.913 21.710 1.00 59.06 182 VAL A O 1
ATOM 1427 N N . LYS A 1 183 ? -20.037 -3.594 20.681 1.00 63.69 183 LYS A N 1
ATOM 1428 C CA . LYS A 1 183 ? -18.999 -4.608 20.924 1.00 63.69 183 LYS A CA 1
ATOM 1429 C C . LYS A 1 183 ? -17.926 -4.551 19.833 1.00 63.69 183 LYS A C 1
ATOM 1431 O O . LYS A 1 183 ? -18.227 -4.387 18.655 1.00 63.69 183 LYS A O 1
ATOM 1436 N N . LYS A 1 184 ? -16.660 -4.802 20.203 1.00 64.69 184 LYS A N 1
ATOM 1437 C CA . LYS A 1 184 ? -15.527 -4.867 19.248 1.00 64.69 184 LYS A CA 1
ATOM 1438 C C . LYS A 1 184 ? -15.760 -5.845 18.084 1.00 64.69 184 LYS A C 1
ATOM 1440 O O . LYS A 1 184 ? -15.233 -5.641 16.997 1.00 64.69 184 LYS A O 1
ATOM 1445 N N . ARG A 1 185 ? -16.555 -6.901 18.308 1.00 69.62 185 ARG A N 1
ATOM 1446 C CA . ARG A 1 185 ? -16.882 -7.917 17.294 1.00 69.62 185 ARG A CA 1
ATOM 1447 C C . ARG A 1 185 ? -17.628 -7.339 16.090 1.00 69.62 185 ARG A C 1
ATOM 1449 O O . ARG A 1 185 ? -17.453 -7.852 14.996 1.00 69.62 185 ARG A O 1
ATOM 1456 N N . ASP A 1 186 ? -18.425 -6.288 16.264 1.00 73.69 186 ASP A N 1
ATOM 1457 C CA . ASP A 1 186 ? -19.257 -5.756 15.177 1.00 73.69 186 ASP A CA 1
ATOM 1458 C C . ASP A 1 186 ? -18.451 -4.860 14.222 1.00 73.69 186 ASP A C 1
ATOM 1460 O O . ASP A 1 186 ? -18.658 -4.906 13.013 1.00 73.69 186 ASP A O 1
ATOM 1464 N N . VAL A 1 187 ? -17.433 -4.167 14.747 1.00 76.06 187 VAL A N 1
ATOM 1465 C CA . VAL A 1 187 ? -16.369 -3.510 13.961 1.00 76.06 187 VAL A CA 1
ATOM 1466 C C . VAL A 1 187 ? -15.608 -4.540 13.118 1.00 76.06 187 VAL A C 1
ATOM 1468 O O . VAL A 1 187 ? -15.440 -4.361 11.914 1.00 76.06 187 VAL A O 1
ATOM 1471 N N . LEU A 1 188 ? -15.201 -5.658 13.735 1.00 80.88 188 LEU A N 1
ATOM 1472 C CA . LEU A 1 188 ? -14.455 -6.715 13.049 1.00 80.88 188 LEU A CA 1
ATOM 1473 C C . LEU A 1 188 ? -15.273 -7.388 11.930 1.00 80.88 188 LEU A C 1
ATOM 1475 O O . LEU A 1 188 ? -14.711 -7.690 10.884 1.00 80.88 188 LEU A O 1
ATOM 1479 N N . LYS A 1 189 ? -16.591 -7.576 12.106 1.00 85.12 189 LYS A N 1
ATOM 1480 C CA . LYS A 1 189 ? -17.482 -8.082 11.042 1.00 85.12 189 LYS A CA 1
ATOM 1481 C C . LYS A 1 189 ? -17.482 -7.172 9.814 1.00 85.12 189 LYS A C 1
ATOM 1483 O O . LYS A 1 189 ? -17.315 -7.667 8.707 1.00 85.12 189 LYS A O 1
ATOM 1488 N N . VAL A 1 190 ? -17.662 -5.859 10.004 1.00 85.75 190 VAL A N 1
ATOM 1489 C CA . VAL A 1 190 ? -17.667 -4.886 8.895 1.00 85.75 190 VAL A CA 1
ATOM 1490 C C . VAL A 1 190 ? -16.332 -4.909 8.157 1.00 85.75 190 VAL A C 1
ATOM 1492 O O . VAL A 1 190 ? -16.321 -4.977 6.930 1.00 85.75 190 VAL A O 1
ATOM 1495 N N . PHE A 1 191 ? -15.218 -4.894 8.896 1.00 87.38 191 PHE A N 1
ATOM 1496 C CA . PHE A 1 191 ? -13.886 -5.012 8.307 1.00 87.38 191 PHE A CA 1
ATOM 1497 C C . PHE A 1 191 ? -13.747 -6.293 7.475 1.00 87.38 191 PHE A C 1
ATOM 1499 O O . PHE A 1 191 ? -13.379 -6.208 6.308 1.00 87.38 191 PHE A O 1
ATOM 1506 N N . LEU A 1 192 ? -14.094 -7.456 8.038 1.00 87.94 192 LEU A N 1
ATOM 1507 C CA . LEU A 1 192 ? -13.973 -8.740 7.346 1.00 87.94 192 LEU A CA 1
ATOM 1508 C C . LEU A 1 192 ? -14.832 -8.811 6.078 1.00 87.94 192 LEU A C 1
ATOM 1510 O O . LEU A 1 192 ? -14.329 -9.281 5.068 1.00 87.94 192 LEU A O 1
ATOM 1514 N N . VAL A 1 193 ? -16.074 -8.312 6.100 1.00 92.00 193 VAL A N 1
ATOM 1515 C CA . VAL A 1 193 ? -16.970 -8.319 4.925 1.00 92.00 193 VAL A CA 1
ATOM 1516 C C . VAL A 1 193 ? -16.455 -7.404 3.809 1.00 92.00 193 VAL A C 1
ATOM 1518 O O . VAL A 1 193 ? -16.439 -7.804 2.645 1.00 92.00 193 VAL A O 1
ATOM 1521 N N . LEU A 1 194 ? -15.999 -6.190 4.144 1.00 90.94 194 LEU A N 1
ATOM 1522 C CA . LEU A 1 194 ? -15.431 -5.266 3.155 1.00 90.94 194 LEU A CA 1
ATOM 1523 C C . LEU A 1 194 ? -14.097 -5.785 2.599 1.00 90.94 194 LEU A C 1
ATOM 1525 O O . LEU A 1 194 ? -13.879 -5.742 1.389 1.00 90.94 194 LEU A O 1
ATOM 1529 N N . ALA A 1 195 ? -13.233 -6.328 3.461 1.00 90.56 195 ALA A N 1
ATOM 1530 C CA . ALA A 1 195 ? -11.964 -6.921 3.057 1.00 90.56 195 ALA A CA 1
ATOM 1531 C C . ALA A 1 195 ? -12.167 -8.169 2.185 1.00 90.56 195 ALA A C 1
ATOM 1533 O O . ALA A 1 195 ? -11.526 -8.275 1.145 1.00 90.56 195 ALA A O 1
ATOM 1534 N N . SER A 1 196 ? -13.083 -9.082 2.537 1.00 92.38 196 SER A N 1
ATOM 1535 C CA . SER A 1 196 ? -13.349 -10.278 1.727 1.00 92.38 196 SER A CA 1
ATOM 1536 C C . SER A 1 196 ? -13.935 -9.929 0.361 1.00 92.38 196 SER A C 1
ATOM 1538 O O . SER A 1 196 ? -13.552 -10.543 -0.630 1.00 92.38 196 SER A O 1
ATOM 1540 N N . ALA A 1 197 ? -14.816 -8.924 0.283 1.00 93.69 197 ALA A N 1
ATOM 1541 C CA . ALA A 1 197 ? -15.347 -8.443 -0.990 1.00 93.69 197 ALA A CA 1
ATOM 1542 C C . ALA A 1 197 ? -14.246 -7.818 -1.867 1.00 93.69 197 ALA A C 1
ATOM 1544 O O . ALA A 1 197 ? -14.129 -8.164 -3.041 1.00 93.69 197 ALA A O 1
ATOM 1545 N N . ASN A 1 198 ? -13.394 -6.956 -1.298 1.00 93.94 198 ASN A N 1
ATOM 1546 C CA . ASN A 1 198 ? -12.278 -6.349 -2.027 1.00 93.94 198 ASN A CA 1
ATOM 1547 C C . ASN A 1 198 ? -11.256 -7.400 -2.498 1.00 93.94 198 ASN A C 1
ATOM 1549 O O . ASN A 1 198 ? -10.879 -7.395 -3.666 1.00 93.94 198 ASN A O 1
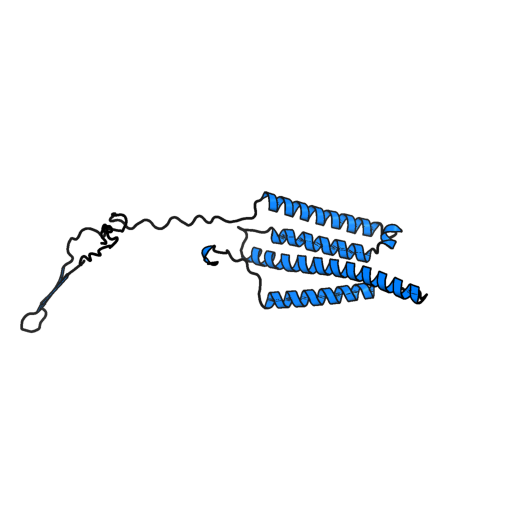ATOM 1553 N N . ILE A 1 199 ? -10.879 -8.350 -1.634 1.00 92.75 199 ILE A N 1
ATOM 1554 C CA . ILE A 1 199 ? -9.973 -9.456 -1.977 1.00 92.75 199 ILE A CA 1
ATOM 1555 C C . ILE A 1 199 ? -10.579 -10.346 -3.069 1.00 92.75 199 ILE A C 1
ATOM 1557 O O . ILE A 1 199 ? -9.864 -10.703 -4.000 1.00 92.75 199 ILE A O 1
ATOM 1561 N N . ALA A 1 200 ? -11.874 -10.676 -3.017 1.00 94.12 200 ALA A N 1
ATOM 1562 C CA . ALA A 1 200 ? -12.526 -11.472 -4.060 1.00 94.12 200 ALA A CA 1
ATOM 1563 C C . ALA A 1 200 ? -12.494 -10.771 -5.431 1.00 94.12 200 ALA A C 1
ATOM 1565 O O . ALA A 1 200 ? -12.153 -11.402 -6.434 1.00 94.12 200 ALA A O 1
ATOM 1566 N N . ILE A 1 201 ? -12.782 -9.464 -5.468 1.00 93.56 201 ILE A N 1
ATOM 1567 C CA . ILE A 1 201 ? -12.724 -8.644 -6.690 1.00 93.56 201 ILE A CA 1
ATOM 1568 C C . ILE A 1 201 ? -11.291 -8.593 -7.239 1.00 93.56 201 ILE A C 1
ATOM 1570 O O . ILE A 1 201 ? -11.084 -8.903 -8.411 1.00 93.56 201 ILE A O 1
ATOM 1574 N N . LEU A 1 202 ? -10.300 -8.276 -6.396 1.00 91.12 202 LEU A N 1
ATOM 1575 C CA . LEU A 1 202 ? -8.883 -8.242 -6.784 1.00 91.12 202 LEU A CA 1
ATOM 1576 C C . LEU A 1 202 ? -8.398 -9.604 -7.296 1.00 91.12 202 LEU A C 1
ATOM 1578 O O . LEU A 1 202 ? -7.777 -9.672 -8.351 1.00 91.12 202 LEU A O 1
ATOM 1582 N N . THR A 1 203 ? -8.727 -10.690 -6.589 1.00 91.81 203 THR A N 1
ATOM 1583 C CA . THR A 1 203 ? -8.340 -12.060 -6.965 1.00 91.81 203 THR A CA 1
ATOM 1584 C C . THR A 1 203 ? -8.913 -12.422 -8.333 1.00 91.81 203 THR A C 1
ATOM 1586 O O . THR A 1 203 ? -8.162 -12.804 -9.230 1.00 91.81 203 THR A O 1
ATOM 1589 N N . THR A 1 204 ? -10.221 -12.217 -8.528 1.00 93.19 204 THR A N 1
ATOM 1590 C CA . THR A 1 204 ? -10.908 -12.462 -9.808 1.00 93.19 204 THR A CA 1
ATOM 1591 C C . THR A 1 204 ? -10.262 -11.662 -10.938 1.00 93.19 204 THR A C 1
ATOM 1593 O O . THR A 1 204 ? -9.943 -12.224 -11.983 1.00 93.19 204 THR A O 1
ATOM 1596 N N . TRP A 1 205 ? -9.989 -10.374 -10.713 1.00 93.00 205 TRP A N 1
ATOM 1597 C CA . TRP A 1 205 ? -9.329 -9.519 -11.696 1.00 93.00 205 TRP A CA 1
ATOM 1598 C C . TRP A 1 205 ? -7.918 -10.009 -12.048 1.00 93.00 205 TRP A C 1
ATOM 1600 O O . TRP A 1 205 ? -7.612 -10.156 -13.228 1.00 93.00 205 TRP A O 1
ATOM 1610 N N . THR A 1 206 ? -7.085 -10.366 -11.062 1.00 89.12 206 THR A N 1
ATOM 1611 C CA . THR A 1 206 ? -5.730 -10.885 -11.331 1.00 89.12 206 THR A CA 1
ATOM 1612 C C . THR A 1 206 ? -5.699 -12.230 -12.057 1.00 89.12 206 THR A C 1
ATOM 1614 O O . THR A 1 206 ? -4.731 -12.501 -12.762 1.00 89.12 206 THR A O 1
ATOM 1617 N N . ILE A 1 207 ? -6.742 -13.056 -11.911 1.00 90.56 207 ILE A N 1
ATOM 1618 C CA . ILE A 1 207 ? -6.883 -14.328 -12.636 1.00 90.56 207 ILE A CA 1
ATOM 1619 C C . ILE A 1 207 ? -7.323 -14.080 -14.087 1.00 90.56 207 ILE A C 1
ATOM 1621 O O . ILE A 1 207 ? -6.793 -14.707 -15.000 1.00 90.56 207 ILE A O 1
ATOM 1625 N N . VAL A 1 208 ? -8.273 -13.165 -14.310 1.00 91.69 208 VAL A N 1
ATOM 1626 C CA . VAL A 1 208 ? -8.837 -12.874 -15.643 1.00 91.69 208 VAL A CA 1
ATOM 1627 C C . VAL A 1 208 ? -7.916 -11.991 -16.492 1.00 91.69 208 VAL A C 1
ATOM 1629 O O . VAL A 1 208 ? -7.877 -12.123 -17.714 1.00 91.69 208 VAL A O 1
ATOM 1632 N N . SER A 1 209 ? -7.193 -11.053 -15.884 1.00 88.44 209 SER A N 1
ATOM 1633 C CA . SER A 1 209 ? -6.372 -10.066 -16.592 1.00 88.44 209 SER A CA 1
ATOM 1634 C C . SER A 1 209 ? -5.175 -9.643 -15.738 1.00 88.44 209 SER A C 1
ATOM 1636 O O . SER A 1 209 ? -5.202 -8.583 -15.108 1.00 88.44 209 SER A O 1
ATOM 1638 N N . PRO A 1 210 ? -4.105 -10.456 -15.691 1.00 86.88 210 PRO A N 1
ATOM 1639 C CA . PRO A 1 210 ? -2.910 -10.086 -14.960 1.00 86.88 210 PRO A CA 1
ATOM 1640 C C . PRO A 1 210 ? -2.227 -8.872 -15.600 1.00 86.88 210 PRO A C 1
ATOM 1642 O O . PRO A 1 210 ? -1.816 -8.926 -16.761 1.00 86.88 210 PRO A O 1
ATOM 1645 N N . LEU A 1 211 ? -2.051 -7.805 -14.812 1.00 83.56 211 LEU A N 1
ATOM 1646 C CA . LEU A 1 211 ? -1.093 -6.738 -15.099 1.00 83.56 211 LEU A CA 1
ATOM 1647 C C . LEU A 1 211 ? 0.258 -7.341 -15.503 1.00 83.56 211 LEU A C 1
ATOM 1649 O O . LEU A 1 211 ? 0.795 -8.208 -14.808 1.00 83.56 211 LEU A O 1
ATOM 1653 N N . ARG A 1 212 ? 0.798 -6.845 -16.613 1.00 82.94 212 ARG A N 1
ATOM 1654 C CA . ARG A 1 212 ? 2.163 -7.099 -17.069 1.00 82.94 212 ARG A CA 1
ATOM 1655 C C . ARG A 1 212 ? 2.801 -5.781 -17.452 1.00 82.94 212 ARG A C 1
ATOM 1657 O O . ARG A 1 212 ? 2.132 -4.936 -18.051 1.00 82.94 212 ARG A O 1
ATOM 1664 N N . TYR A 1 213 ? 4.080 -5.626 -17.143 1.00 79.62 213 TYR A N 1
ATOM 1665 C CA . TYR A 1 213 ? 4.874 -4.578 -17.748 1.00 79.62 213 TYR A CA 1
ATOM 1666 C C . TYR A 1 213 ? 4.929 -4.816 -19.259 1.00 79.62 213 TYR A C 1
ATOM 1668 O O . TYR A 1 213 ? 5.191 -5.924 -19.727 1.00 79.62 213 TYR A O 1
ATOM 1676 N N . LYS A 1 214 ? 4.641 -3.767 -20.024 1.00 79.50 214 LYS A N 1
ATOM 1677 C CA . LYS A 1 214 ? 4.837 -3.727 -21.468 1.00 79.50 214 LYS A CA 1
ATOM 1678 C C . LYS A 1 214 ? 5.442 -2.381 -21.809 1.00 79.50 214 LYS A C 1
ATOM 1680 O O . LYS A 1 214 ? 4.897 -1.348 -21.418 1.00 79.50 214 LYS A O 1
ATOM 1685 N N . ARG A 1 215 ? 6.533 -2.401 -22.569 1.00 74.75 215 ARG A N 1
ATOM 1686 C CA . ARG A 1 215 ? 7.038 -1.209 -23.241 1.00 74.75 215 ARG A CA 1
ATOM 1687 C C . ARG A 1 215 ? 5.993 -0.786 -24.278 1.00 74.75 215 ARG A C 1
ATOM 1689 O O . ARG A 1 215 ? 5.554 -1.598 -25.088 1.00 74.75 215 ARG A O 1
ATOM 1696 N N . GLY A 1 216 ? 5.504 0.445 -24.159 1.00 68.38 216 GLY A N 1
ATOM 1697 C CA . GLY A 1 216 ? 4.478 0.988 -25.045 1.00 68.38 216 GLY A CA 1
ATOM 1698 C C . GLY A 1 216 ? 5.123 1.697 -26.223 1.00 68.38 216 GLY A C 1
ATOM 1699 O O . GLY A 1 216 ? 5.493 2.863 -26.092 1.00 68.38 216 GLY A O 1
ATOM 1700 N N . ASP A 1 217 ? 5.245 1.011 -27.357 1.00 64.62 217 ASP A N 1
ATOM 1701 C CA . ASP A 1 217 ? 5.735 1.634 -28.584 1.00 64.62 217 ASP A CA 1
ATOM 1702 C C . ASP A 1 217 ? 4.758 2.724 -29.036 1.00 64.62 217 ASP A C 1
ATOM 1704 O O . ASP A 1 217 ? 3.559 2.484 -29.195 1.00 64.62 217 ASP A O 1
ATOM 1708 N N . PHE A 1 218 ? 5.268 3.936 -29.260 1.00 57.81 218 PHE A N 1
ATOM 1709 C CA . PHE A 1 218 ? 4.450 5.106 -29.606 1.00 57.81 218 PHE A CA 1
ATOM 1710 C C . PHE A 1 218 ? 3.647 4.909 -30.909 1.00 57.81 218 PHE A C 1
ATOM 1712 O O . PHE A 1 218 ? 2.571 5.475 -31.072 1.00 57.81 218 PHE A O 1
ATOM 1719 N N . LEU A 1 219 ? 4.142 4.043 -31.801 1.00 59.16 219 LEU A N 1
ATOM 1720 C CA . LEU A 1 219 ? 3.495 3.631 -33.052 1.00 59.16 219 LEU A CA 1
ATOM 1721 C C . LEU A 1 219 ? 2.328 2.641 -32.867 1.00 59.16 219 LEU A C 1
ATOM 1723 O O . LEU A 1 219 ? 1.649 2.338 -33.837 1.00 59.16 219 LEU A O 1
ATOM 1727 N N . SER A 1 220 ? 2.079 2.125 -31.657 1.00 51.22 220 SER A N 1
ATOM 1728 C CA . SER A 1 220 ? 0.972 1.191 -31.374 1.00 51.22 220 SER A CA 1
ATOM 1729 C C . SER A 1 220 ? -0.330 1.887 -30.936 1.00 51.22 220 SER A C 1
ATOM 1731 O O . SER A 1 220 ? -1.300 1.225 -30.572 1.00 51.22 220 SER A O 1
ATOM 1733 N N . PHE A 1 221 ? -0.347 3.225 -30.940 1.00 54.69 221 PHE A N 1
ATOM 1734 C CA . PHE A 1 221 ? -1.467 4.065 -30.495 1.00 54.69 221 PHE A CA 1
ATOM 1735 C C . PHE A 1 221 ? -2.108 4.898 -31.625 1.00 54.69 221 PHE A C 1
ATOM 1737 O O . PHE A 1 221 ? -2.867 5.826 -31.335 1.00 54.69 221 PHE A O 1
ATOM 1744 N N . TYR A 1 222 ? -1.810 4.580 -32.891 1.00 42.47 222 TYR A N 1
ATOM 1745 C CA . TYR A 1 222 ? -2.347 5.240 -34.087 1.00 42.47 222 TYR A CA 1
ATOM 1746 C C . TYR A 1 222 ? -2.644 4.210 -35.185 1.00 42.47 222 TYR A C 1
ATOM 1748 O O . TYR A 1 222 ? -3.708 4.342 -35.826 1.00 42.47 222 TYR A O 1
#

Radius of gyration: 37.62 Å; Cα contacts (8 Å, |Δi|>4): 189; chains: 1; bounding box: 64×51×116 Å

Secondary structure (DSSP, 8-state):
-BPPPPTT-PPPB----SEEEEEE--TTS---EEEEEE--PPPPPPTTS-SSPPPPPPP------PPPHHHHHHHHHHHHHHHHHHHHHHHHHHHTTTSHHHHHH-HHHHHHHHHHHHHHHHHHHHHT--TTS-HHHHHHHHHHHHHHHHHHHHHHHHHHHHHHHHHHHHHHHHHTT------HHHHHHHHHHHHHHHHHHHHHHHHHS--------GGGG-

Foldseek 3Di:
DWDQADPVRDIDDDDDDQWDWDWDAPPVRPGPDIDIGGDPDPADQDPVRDRDPDDDDDPDPPPDPADDPVVLVVLLVVLVVLLVVLVVQLVVLVVCVVPPVSVVVPSVLSNLLSQLSNLLSVLSVLVSDDPPDDQVSVLVSVLSSVVSNLLSVLSNVLSVVLVVVVVVVVVVCVVVVHDDDDDPVVSVVSSVVSNVVSCVVSVVCCVVPRDGDDDDDPVVPD

Sequence (222 aa):
VATQPDTEGMVRFSSVETASFEGYVDGNQTATSRRWITEDRPSFIYSDGTTFPPRDLPPTEEKLNLVGTGILAASLVLAGLTMFASLIWLVWAAAHRKNKVIKRAQPEFLYMLCVGTFAMASSVIFMSMQEPLNERLLDMACMSSVWLISIGFTVSFSALFSKTQRINQIFIASQSFRRVQVKKRDVLKVFLVLASANIAILTTWTIVSPLRYKRGDFLSFY